Protein AF-A0A3E0N044-F1 (afdb_monomer_lite)

Radius of gyration: 28.03 Å; chains: 1; bounding box: 46×62×91 Å

Foldseek 3Di:
DDPPPPVVVVVVVVVVVVVVVVVVVVVVVVCCVVPPPPVPPPPAQPDWDDDDQKIKTKWAQDPPKIKIWMAGNVQQKIKIWIAQPVPRDTAEIEIDRCPVVVCVVPPPPPCDVWDKDKYKHFDPDDDDDPWDWGRIKIWMAGVVQQKIWIWTDTDDPVRSVVSHRDYDYIHTDDIDRPPDPDDDDD

Structure (mmCIF, N/CA/C/O backbone):
data_AF-A0A3E0N044-F1
#
_entry.id   AF-A0A3E0N044-F1
#
loop_
_atom_site.group_PDB
_atom_site.id
_atom_site.type_symbol
_atom_site.label_atom_id
_atom_site.label_alt_id
_atom_site.label_comp_id
_atom_site.label_asym_id
_atom_site.label_entity_id
_atom_site.label_seq_id
_atom_site.pdbx_PDB_ins_code
_atom_site.Cartn_x
_atom_site.Cartn_y
_atom_site.Cartn_z
_atom_site.occupancy
_atom_site.B_iso_or_equiv
_atom_site.auth_seq_id
_atom_site.auth_comp_id
_atom_site.auth_asym_id
_atom_site.auth_atom_id
_atom_site.pdbx_PDB_model_num
ATOM 1 N N . MET A 1 1 ? -24.275 -46.658 71.819 1.00 48.31 1 MET A N 1
ATOM 2 C CA . MET A 1 1 ? -23.898 -47.633 70.775 1.00 48.31 1 MET A CA 1
ATOM 3 C C . MET A 1 1 ? -23.177 -46.860 69.686 1.00 48.31 1 MET A C 1
ATOM 5 O O . MET A 1 1 ? -23.749 -45.939 69.119 1.00 48.31 1 MET A O 1
ATOM 9 N N . THR A 1 2 ? -21.874 -47.082 69.572 1.00 56.91 2 THR A N 1
ATOM 10 C CA . THR A 1 2 ? -20.918 -46.235 68.854 1.00 56.91 2 THR A CA 1
ATOM 11 C C . THR A 1 2 ? -21.022 -46.460 67.345 1.00 56.91 2 THR A C 1
ATOM 13 O O . THR A 1 2 ? -20.936 -47.588 66.870 1.00 56.91 2 THR A O 1
ATOM 16 N N . TRP A 1 3 ? -21.233 -45.381 66.586 1.00 55.78 3 TRP A N 1
ATOM 17 C CA . TRP A 1 3 ? -21.211 -45.390 65.123 1.00 55.78 3 TRP A CA 1
ATOM 18 C C . TRP A 1 3 ? -19.799 -45.747 64.635 1.00 55.78 3 TRP A C 1
ATOM 20 O O . TRP A 1 3 ? -18.909 -44.898 64.605 1.00 55.78 3 TRP A O 1
ATOM 30 N N . HIS A 1 4 ? -19.579 -47.010 64.270 1.00 60.72 4 HIS A N 1
ATOM 31 C CA . HIS A 1 4 ? -18.357 -47.462 63.609 1.00 60.72 4 HIS A CA 1
ATOM 32 C C . HIS A 1 4 ? -18.393 -46.972 62.154 1.00 60.72 4 HIS A C 1
ATOM 34 O O . HIS A 1 4 ? -18.930 -47.625 61.265 1.00 60.72 4 HIS A O 1
ATOM 40 N N . ARG A 1 5 ? -17.883 -45.760 61.907 1.00 63.91 5 ARG A N 1
ATOM 41 C CA . ARG A 1 5 ? -17.661 -45.257 60.547 1.00 63.91 5 ARG A CA 1
ATOM 42 C C . ARG A 1 5 ? -16.510 -46.062 59.950 1.00 63.91 5 ARG A C 1
ATOM 44 O O . ARG A 1 5 ? -15.372 -45.906 60.387 1.00 63.91 5 ARG A O 1
ATOM 51 N N . ASP A 1 6 ? -16.817 -46.937 58.996 1.00 66.38 6 ASP A N 1
ATOM 52 C CA . ASP A 1 6 ? -15.824 -47.760 58.305 1.00 66.38 6 ASP A CA 1
ATOM 53 C C . ASP A 1 6 ? -14.748 -46.868 57.677 1.00 66.38 6 ASP A C 1
ATOM 55 O O . ASP A 1 6 ? -14.954 -46.201 56.664 1.00 66.38 6 ASP A O 1
ATOM 59 N N . SER A 1 7 ? -13.562 -46.848 58.283 1.00 60.84 7 SER A N 1
ATOM 60 C CA . SER A 1 7 ? -12.413 -46.072 57.804 1.00 60.84 7 SER A CA 1
ATOM 61 C C . SER A 1 7 ? -12.004 -46.473 56.384 1.00 60.84 7 SER A C 1
ATOM 63 O O . SER A 1 7 ? -11.468 -45.662 55.633 1.00 60.84 7 SER A O 1
ATOM 65 N N . ARG A 1 8 ? -12.335 -47.705 55.980 1.00 60.56 8 ARG A N 1
ATOM 66 C CA . ARG A 1 8 ? -12.082 -48.265 54.648 1.00 60.56 8 ARG A CA 1
ATOM 67 C C . ARG A 1 8 ? -12.869 -47.565 53.537 1.00 60.56 8 ARG A C 1
ATOM 69 O O . ARG A 1 8 ? -12.303 -47.313 52.475 1.00 60.56 8 ARG A O 1
ATOM 76 N N . SER A 1 9 ? -14.128 -47.192 53.778 1.0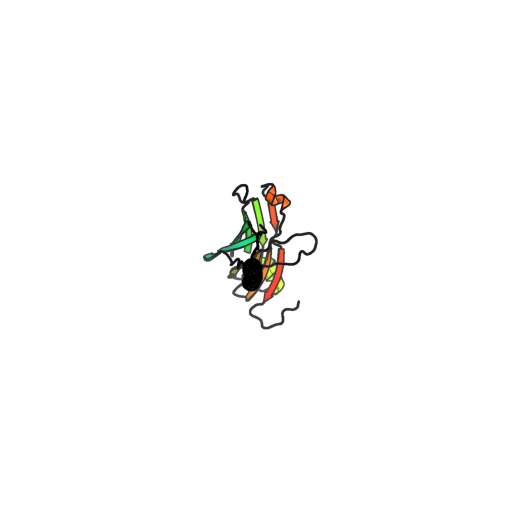0 60.50 9 SER A N 1
ATOM 77 C CA . SER A 1 9 ? -14.951 -46.498 52.776 1.00 60.50 9 SER A CA 1
ATOM 78 C C . SER A 1 9 ? -14.528 -45.034 52.622 1.00 60.50 9 SER A C 1
ATOM 80 O O . SER A 1 9 ? -14.415 -44.537 51.502 1.00 60.50 9 SER A O 1
ATOM 82 N N . VAL A 1 10 ? -14.156 -44.372 53.721 1.00 68.00 10 VAL A N 1
ATOM 83 C CA . VAL A 1 10 ? -13.626 -42.996 53.704 1.00 68.00 10 VAL A CA 1
ATOM 84 C C . VAL A 1 10 ? -12.297 -42.908 52.945 1.00 68.00 10 VAL A C 1
ATOM 86 O O . VAL A 1 10 ? -12.108 -41.989 52.151 1.00 68.00 10 VAL A O 1
ATOM 89 N N . VAL A 1 11 ? -11.404 -43.885 53.131 1.00 70.19 11 VAL A N 1
ATOM 90 C CA . VAL A 1 11 ? -10.119 -43.951 52.414 1.00 70.19 11 VAL A CA 1
ATOM 91 C C . VAL A 1 11 ? -10.331 -44.178 50.914 1.00 70.19 11 VAL A C 1
ATOM 93 O O . VAL A 1 11 ? -9.703 -43.501 50.106 1.00 70.19 11 VAL A O 1
ATOM 96 N N . SER A 1 12 ? -11.257 -45.059 50.521 1.00 70.00 12 SER A N 1
ATOM 97 C CA . SER A 1 12 ? -11.542 -45.311 49.100 1.00 70.00 12 SER A CA 1
ATOM 98 C C . SER A 1 12 ? -12.111 -44.088 48.366 1.00 70.00 12 SER A C 1
ATOM 100 O O . SER A 1 12 ? -11.704 -43.801 47.240 1.00 70.00 12 SER A O 1
ATOM 102 N N . ILE A 1 13 ? -12.978 -43.310 49.025 1.00 76.94 13 ILE A N 1
ATOM 103 C CA . ILE A 1 13 ? -13.529 -42.065 48.471 1.00 76.94 13 ILE A CA 1
ATOM 104 C C . ILE A 1 13 ? -12.433 -40.999 48.362 1.00 76.94 13 ILE A C 1
ATOM 106 O O . ILE A 1 13 ? -12.332 -40.328 47.337 1.00 76.94 13 ILE A O 1
ATOM 110 N N . ALA A 1 14 ? -11.574 -40.873 49.378 1.00 74.00 14 ALA A N 1
ATOM 111 C CA . ALA A 1 14 ? -10.468 -39.917 49.361 1.00 74.00 14 ALA A CA 1
ATOM 112 C C . ALA A 1 14 ? -9.467 -40.205 48.227 1.00 74.00 14 ALA A C 1
ATOM 114 O O . ALA A 1 14 ? -9.036 -39.280 47.539 1.00 74.00 14 ALA A O 1
ATOM 115 N N . ILE A 1 15 ? -9.152 -41.482 47.983 1.00 79.31 15 ILE A N 1
ATOM 116 C CA . ILE A 1 15 ? -8.295 -41.900 46.864 1.00 79.31 15 ILE A CA 1
ATOM 117 C C . ILE A 1 15 ? -8.970 -41.586 45.523 1.00 79.31 15 ILE A C 1
ATOM 119 O O . ILE A 1 15 ? -8.328 -41.026 44.636 1.00 79.31 15 ILE A O 1
ATOM 123 N N . GLY A 1 16 ? -10.267 -41.880 45.384 1.00 75.94 16 GLY A N 1
ATOM 124 C CA . GLY A 1 16 ? -11.020 -41.580 44.162 1.00 75.94 16 GLY A CA 1
ATOM 125 C C . GLY A 1 16 ? -11.031 -40.087 43.816 1.00 75.94 16 GLY A C 1
ATOM 126 O O . GLY A 1 16 ? -10.790 -39.715 42.668 1.00 75.94 16 GLY A O 1
ATOM 127 N N . VAL A 1 17 ? -11.234 -39.221 44.813 1.00 81.25 17 VAL A N 1
ATOM 128 C CA . VAL A 1 17 ? -11.209 -37.759 44.634 1.00 81.25 17 VAL A CA 1
ATOM 129 C C . VAL A 1 17 ? -9.807 -37.261 44.274 1.00 81.25 17 VAL A C 1
ATOM 131 O O . VAL A 1 17 ? -9.673 -36.407 43.398 1.00 81.25 17 VAL A O 1
ATOM 134 N N . ALA A 1 18 ? -8.760 -37.814 44.892 1.00 79.00 18 ALA A N 1
ATOM 135 C CA . ALA A 1 18 ? -7.380 -37.446 44.583 1.00 79.00 18 ALA A CA 1
ATOM 136 C C . ALA A 1 18 ? -7.000 -37.800 43.134 1.00 79.00 18 ALA A C 1
ATOM 138 O O . ALA A 1 18 ? -6.426 -36.973 42.428 1.00 79.00 18 ALA A O 1
ATOM 139 N N . VAL A 1 19 ? -7.376 -38.993 42.659 1.00 84.62 19 VAL A N 1
ATOM 140 C CA . VAL A 1 19 ? -7.115 -39.422 41.274 1.00 84.62 19 VAL A CA 1
ATOM 141 C C . VAL A 1 19 ? -7.883 -38.558 40.271 1.00 84.62 19 VAL A C 1
ATOM 143 O O . VAL A 1 19 ? -7.317 -38.154 39.256 1.00 84.62 19 VAL A O 1
ATOM 146 N N . LEU A 1 20 ? -9.139 -38.208 40.568 1.00 85.31 20 LEU A N 1
ATOM 147 C CA . LEU A 1 20 ? -9.934 -37.321 39.716 1.00 85.31 20 LEU A CA 1
ATOM 148 C C . LEU A 1 20 ? -9.314 -35.918 39.617 1.00 85.31 20 LEU A C 1
ATOM 150 O O . LEU A 1 20 ? -9.204 -35.372 38.521 1.00 85.31 20 LEU A O 1
ATOM 154 N N . ALA A 1 21 ? -8.873 -35.349 40.743 1.00 81.06 21 ALA A N 1
ATOM 155 C CA . ALA A 1 21 ? -8.243 -34.031 40.773 1.00 81.06 21 ALA A CA 1
ATOM 156 C C . ALA A 1 21 ? -6.943 -33.997 39.951 1.00 81.06 21 ALA A C 1
ATOM 158 O O . ALA A 1 21 ? -6.713 -33.052 39.195 1.00 81.06 21 ALA A O 1
ATOM 159 N N . ILE A 1 22 ? -6.133 -35.057 40.039 1.00 85.62 22 ILE A N 1
ATOM 160 C CA . ILE A 1 22 ? -4.910 -35.207 39.239 1.00 85.62 22 ILE A CA 1
ATOM 161 C C . ILE A 1 22 ? -5.251 -35.351 37.750 1.00 85.62 22 ILE A C 1
ATOM 163 O O . ILE A 1 22 ? -4.613 -34.707 36.919 1.00 85.62 22 ILE A O 1
ATOM 167 N N . GLY A 1 23 ? -6.276 -36.136 37.403 1.00 84.12 23 GLY A N 1
ATOM 168 C CA . GLY A 1 23 ? -6.721 -36.311 36.017 1.00 84.12 23 GLY A CA 1
ATOM 169 C C . GLY A 1 23 ? -7.195 -35.007 35.370 1.00 84.12 23 GLY A C 1
ATOM 170 O O . GLY A 1 23 ? -6.822 -34.713 34.235 1.00 84.12 23 GLY A O 1
ATOM 171 N N . ILE A 1 24 ? -7.952 -34.185 36.104 1.00 86.00 24 ILE A N 1
ATOM 172 C CA . ILE A 1 24 ? -8.401 -32.869 35.627 1.00 86.00 24 ILE A CA 1
ATOM 173 C C . ILE A 1 24 ? -7.209 -31.921 35.460 1.00 86.00 24 ILE A C 1
ATOM 175 O O . ILE A 1 24 ? -7.095 -31.275 34.421 1.00 86.00 24 ILE A O 1
ATOM 179 N N . ALA A 1 25 ? -6.299 -31.861 36.438 1.00 81.50 25 ALA A N 1
ATOM 180 C CA . ALA A 1 25 ? -5.121 -30.996 36.366 1.00 81.50 25 ALA A CA 1
ATOM 181 C C . ALA A 1 25 ? -4.177 -31.383 35.214 1.00 81.50 25 ALA A C 1
ATOM 183 O O . ALA A 1 25 ? -3.666 -30.517 34.507 1.00 81.50 25 ALA A O 1
ATOM 184 N N . ALA 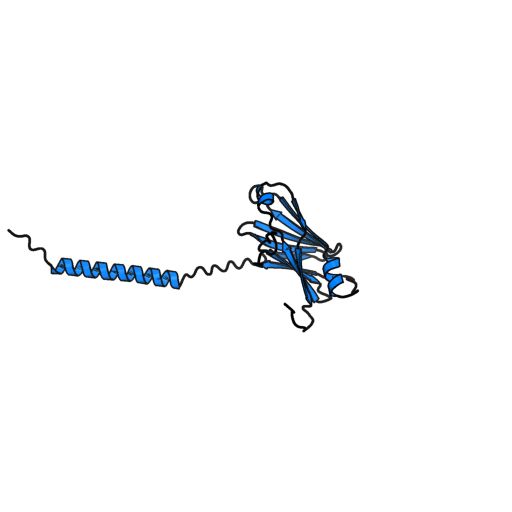A 1 26 ? -3.979 -32.683 34.981 1.00 83.62 26 ALA A N 1
ATOM 185 C CA . ALA A 1 26 ? -3.192 -33.173 33.855 1.00 83.62 26 ALA A CA 1
ATOM 186 C C . ALA A 1 26 ? -3.886 -32.883 32.514 1.00 83.62 26 ALA A C 1
ATOM 188 O O . ALA A 1 26 ? -3.243 -32.413 31.577 1.00 83.62 26 ALA A O 1
ATOM 189 N N . GLY A 1 27 ? -5.203 -33.098 32.426 1.00 80.00 27 GLY A N 1
ATOM 190 C CA . GLY A 1 27 ? -5.984 -32.833 31.218 1.00 80.00 27 GLY A CA 1
ATOM 191 C C . GLY A 1 27 ? -5.993 -31.356 30.814 1.00 80.00 27 GLY A C 1
ATOM 192 O O . GLY A 1 27 ? -5.837 -31.044 29.632 1.00 80.00 27 GLY A O 1
ATOM 193 N N . THR A 1 28 ? -6.110 -30.434 31.775 1.00 75.81 28 THR A N 1
ATOM 194 C CA . THR A 1 28 ? -6.061 -28.989 31.496 1.00 75.81 28 THR A CA 1
ATOM 195 C C . THR A 1 28 ? -4.666 -28.540 31.077 1.00 75.81 28 THR A C 1
ATOM 197 O O . THR A 1 28 ? -4.550 -27.792 30.110 1.00 75.81 28 THR A O 1
ATOM 200 N N . LEU A 1 29 ? -3.607 -29.042 31.721 1.00 75.44 29 LEU A N 1
ATOM 201 C CA . LEU A 1 29 ? -2.224 -28.731 31.344 1.00 75.44 29 LEU A CA 1
ATOM 202 C C . LEU A 1 29 ? -1.880 -29.230 29.936 1.00 75.44 29 LEU A C 1
ATOM 204 O O . LEU A 1 29 ? -1.293 -28.486 29.154 1.00 75.44 29 LEU A O 1
ATOM 208 N N . VAL A 1 30 ? -2.293 -30.452 29.587 1.00 77.44 30 VAL A N 1
ATOM 209 C CA . VAL A 1 30 ? -2.100 -31.008 28.239 1.00 77.44 30 VAL A CA 1
ATOM 210 C C . VAL A 1 30 ? -2.914 -30.231 27.208 1.00 77.44 30 VAL A C 1
ATOM 212 O O . VAL A 1 30 ? -2.396 -29.918 26.141 1.00 77.44 30 VAL A O 1
ATOM 215 N N . THR A 1 31 ? -4.153 -29.851 27.531 1.00 67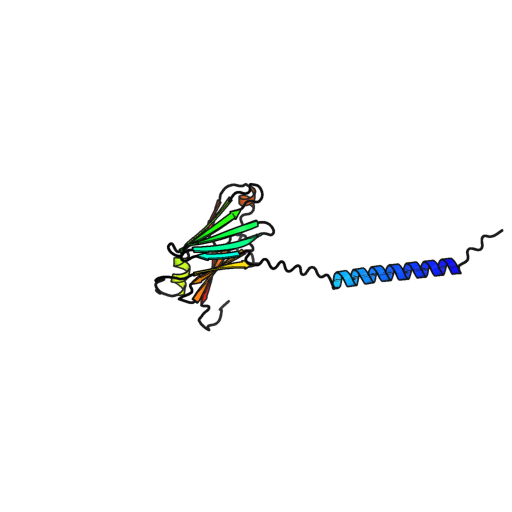.44 31 THR A N 1
ATOM 216 C CA . THR A 1 31 ? -4.976 -29.049 26.616 1.00 67.44 31 THR A CA 1
ATOM 217 C C . THR A 1 31 ? -4.347 -27.681 26.381 1.00 67.44 31 THR A C 1
ATOM 219 O O . THR A 1 31 ? -4.165 -27.321 25.232 1.00 67.44 31 THR A O 1
ATOM 222 N N . VAL A 1 32 ? -3.907 -26.956 27.415 1.00 67.31 32 VAL A N 1
ATOM 223 C CA . VAL A 1 32 ? -3.250 -25.642 27.251 1.00 67.31 32 VAL A CA 1
ATOM 224 C C . VAL A 1 32 ? -1.921 -25.752 26.492 1.00 67.31 32 VAL A C 1
ATOM 226 O O . VAL A 1 32 ? -1.598 -24.870 25.698 1.00 67.31 32 VAL A O 1
ATOM 229 N N . ALA A 1 33 ? -1.167 -26.836 26.689 1.00 64.31 33 ALA A N 1
ATOM 230 C CA . ALA A 1 33 ? 0.077 -27.075 25.959 1.00 64.31 33 ALA A CA 1
ATOM 231 C C . ALA A 1 33 ? -0.156 -27.408 24.473 1.00 64.31 33 ALA A C 1
ATOM 233 O O . ALA A 1 33 ? 0.632 -26.992 23.624 1.00 64.31 33 ALA A O 1
ATOM 234 N N . LEU A 1 34 ? -1.230 -28.138 24.147 1.00 62.53 34 LEU A N 1
ATOM 235 C CA . LEU A 1 34 ? -1.572 -28.526 22.772 1.00 62.53 34 LEU A CA 1
ATOM 236 C C . LEU A 1 34 ? -2.393 -27.458 22.037 1.00 62.53 34 LEU A C 1
ATOM 238 O O . LEU A 1 34 ? -2.250 -27.294 20.829 1.00 62.53 34 LEU A O 1
ATOM 242 N N . THR A 1 35 ? -3.217 -26.696 22.752 1.00 56.44 35 THR A N 1
ATOM 243 C CA . THR A 1 35 ? -3.945 -25.532 22.245 1.00 56.44 35 THR A CA 1
ATOM 244 C C . THR A 1 35 ? -3.161 -24.271 22.580 1.00 56.44 35 THR A C 1
ATOM 246 O O . THR A 1 35 ? -3.651 -23.376 23.269 1.00 56.44 35 THR A O 1
ATOM 249 N N . SER A 1 36 ? -1.923 -24.183 22.096 1.00 53.66 36 SER A N 1
ATOM 250 C CA . SER A 1 36 ? -1.301 -22.873 21.945 1.00 53.66 36 SER A CA 1
ATOM 251 C C . SER A 1 36 ? -2.206 -22.067 21.009 1.00 53.66 36 SER A C 1
ATOM 253 O O . SER A 1 36 ? -2.433 -22.515 19.879 1.00 53.66 36 SER A O 1
ATOM 255 N N . PRO A 1 37 ? -2.749 -20.905 21.413 1.00 52.00 37 PRO A N 1
ATOM 256 C CA . PRO A 1 37 ? -3.409 -20.010 20.485 1.00 52.00 37 PRO A CA 1
ATOM 257 C C . PRO A 1 37 ? -2.324 -19.307 19.667 1.00 52.00 37 PRO A C 1
ATOM 259 O O . PRO A 1 37 ? -2.200 -18.087 19.665 1.00 52.00 37 PRO A O 1
ATOM 262 N N . ASN A 1 38 ? -1.577 -20.086 18.888 1.00 52.75 38 ASN A N 1
ATOM 263 C CA . ASN A 1 38 ? -1.045 -19.628 17.623 1.00 52.75 38 ASN A CA 1
ATOM 264 C C . ASN A 1 38 ? -2.232 -19.547 16.662 1.00 52.75 38 ASN A C 1
ATOM 266 O O . ASN A 1 38 ? -2.297 -20.237 15.646 1.00 52.75 38 ASN A O 1
ATOM 270 N N . SER A 1 39 ? -3.192 -18.687 17.003 1.00 47.44 39 SER A N 1
ATOM 271 C CA . SER A 1 39 ? -4.104 -18.105 16.042 1.00 47.44 39 SER A CA 1
ATOM 272 C C . SER A 1 39 ? -3.229 -17.245 15.147 1.00 47.44 39 SER A C 1
ATOM 274 O O . SER A 1 39 ? -3.129 -16.030 15.304 1.00 47.44 39 SER A O 1
ATOM 276 N N . GLY A 1 40 ? -2.545 -17.902 14.214 1.00 48.97 40 GLY A N 1
ATOM 277 C CA . GLY A 1 40 ? -2.163 -17.282 12.974 1.00 48.97 40 GLY A CA 1
ATOM 278 C C . GLY A 1 40 ? -3.462 -16.854 12.319 1.00 48.97 40 GLY A C 1
ATOM 279 O O . GLY A 1 40 ? -4.012 -17.568 11.488 1.00 48.97 40 GLY A O 1
ATOM 280 N N . THR A 1 41 ? -3.972 -15.681 12.686 1.00 47.22 41 THR A N 1
ATOM 281 C CA . THR A 1 41 ? -4.700 -14.876 11.721 1.00 47.22 41 THR A CA 1
ATOM 282 C C . THR A 1 41 ? -3.689 -14.565 10.631 1.00 47.22 41 THR A C 1
ATOM 284 O O . THR A 1 41 ? -2.972 -13.568 10.675 1.00 47.22 41 THR A O 1
ATOM 287 N N . LEU A 1 42 ? -3.604 -15.486 9.672 1.00 43.78 42 LEU A N 1
ATOM 288 C CA . LEU A 1 42 ? -3.244 -15.183 8.306 1.00 43.78 42 LEU A CA 1
ATOM 289 C C . LEU A 1 42 ? -4.284 -14.171 7.845 1.00 43.78 42 LEU A C 1
ATOM 291 O O . LEU A 1 42 ? -5.317 -14.539 7.291 1.00 43.78 42 LEU A O 1
ATOM 295 N N . VAL A 1 43 ? -4.056 -12.889 8.119 1.00 36.81 43 VAL A N 1
ATOM 296 C CA . VAL A 1 43 ? -4.776 -11.864 7.378 1.00 36.81 43 VAL A CA 1
ATOM 297 C C . VAL A 1 43 ? -4.068 -11.786 6.045 1.00 36.81 43 VAL A C 1
ATOM 299 O O . VAL A 1 43 ? -3.056 -11.111 5.861 1.00 36.81 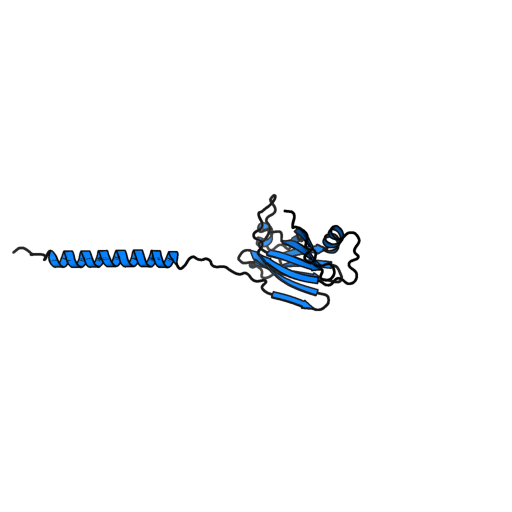43 VAL A O 1
ATOM 302 N N . GLN A 1 44 ? -4.567 -12.656 5.170 1.00 48.62 44 GLN A N 1
ATOM 303 C CA . GLN A 1 44 ? -4.329 -12.647 3.746 1.00 48.62 44 GLN A CA 1
ATOM 304 C C . GLN A 1 44 ? -4.606 -11.241 3.212 1.00 48.62 44 GLN A C 1
ATOM 306 O O . GLN A 1 44 ? -5.453 -10.525 3.749 1.00 48.62 44 GLN A O 1
ATOM 311 N N . ALA A 1 45 ? -3.940 -10.865 2.122 1.00 44.28 45 ALA A N 1
ATOM 312 C CA . ALA A 1 45 ? -4.497 -9.846 1.244 1.00 44.28 45 ALA A CA 1
ATOM 313 C C . ALA A 1 45 ? -5.940 -10.271 0.920 1.00 44.28 45 ALA A C 1
ATOM 315 O O . ALA A 1 45 ? -6.148 -11.310 0.294 1.00 44.28 45 ALA A O 1
ATOM 316 N N . THR A 1 46 ? -6.930 -9.543 1.431 1.00 56.00 46 THR A N 1
ATOM 317 C CA . THR A 1 46 ? -8.338 -9.979 1.427 1.00 56.00 46 THR A CA 1
ATOM 318 C C . THR A 1 46 ? -8.885 -10.051 0.002 1.00 56.00 46 THR A C 1
ATOM 320 O O . THR A 1 46 ? -9.713 -10.905 -0.296 1.00 56.00 46 THR A O 1
ATOM 323 N N . ALA A 1 47 ? -8.357 -9.220 -0.901 1.00 58.81 47 ALA A N 1
ATOM 324 C CA . ALA A 1 47 ? -8.392 -9.414 -2.343 1.00 58.81 47 ALA A CA 1
ATOM 325 C C . ALA A 1 47 ? -7.360 -8.500 -3.021 1.00 58.81 47 ALA A C 1
ATOM 327 O O . ALA A 1 47 ? -7.190 -7.348 -2.623 1.00 58.81 47 ALA A O 1
ATOM 328 N N . THR A 1 48 ? -6.735 -8.985 -4.093 1.00 68.75 48 THR A N 1
ATOM 329 C CA . THR A 1 48 ? -6.086 -8.141 -5.104 1.00 68.75 48 THR A CA 1
ATOM 330 C C . THR A 1 48 ? -6.800 -8.379 -6.424 1.00 68.75 48 THR A C 1
ATOM 332 O O . THR A 1 48 ? -6.978 -9.522 -6.842 1.00 68.75 48 THR A O 1
ATOM 335 N N . HIS A 1 49 ? -7.198 -7.304 -7.095 1.00 70.00 49 HIS A N 1
ATOM 336 C CA . HIS A 1 49 ? -7.772 -7.374 -8.433 1.00 70.00 49 HIS A CA 1
ATOM 337 C C . HIS A 1 49 ? -7.253 -6.208 -9.266 1.00 70.00 49 HIS A C 1
ATOM 339 O O . HIS A 1 49 ? -7.057 -5.111 -8.752 1.00 70.00 49 HIS A O 1
ATOM 345 N N . GLY A 1 50 ? -7.013 -6.427 -10.551 1.00 74.50 50 GLY A N 1
ATOM 346 C CA . GLY A 1 50 ? -6.553 -5.378 -11.449 1.00 74.50 50 GLY A CA 1
ATOM 347 C C . GLY A 1 50 ? -7.127 -5.568 -12.838 1.00 74.50 50 GLY A C 1
ATOM 348 O O . GLY A 1 50 ? -7.382 -6.694 -13.260 1.00 74.50 50 GLY A O 1
ATOM 349 N N . ILE A 1 51 ? -7.324 -4.452 -13.531 1.00 73.38 51 ILE A N 1
ATOM 350 C CA . ILE A 1 51 ? -7.773 -4.407 -14.919 1.00 73.38 51 ILE A CA 1
ATOM 351 C C . ILE A 1 51 ? -7.007 -3.302 -15.639 1.00 73.38 51 ILE A C 1
ATOM 353 O O . ILE A 1 51 ? -7.052 -2.154 -15.209 1.00 73.38 51 ILE A O 1
ATOM 357 N N . ASP A 1 52 ? -6.302 -3.665 -16.713 1.00 76.62 52 ASP A N 1
ATOM 358 C CA . ASP A 1 52 ? -5.510 -2.829 -17.630 1.00 76.62 52 ASP A CA 1
ATOM 359 C C . ASP A 1 52 ? -4.696 -1.677 -17.016 1.00 76.62 52 ASP A C 1
ATOM 361 O O . ASP A 1 52 ? -3.468 -1.726 -17.002 1.00 76.62 52 ASP A O 1
ATOM 365 N N . LYS A 1 53 ? -5.374 -0.618 -16.562 1.00 84.94 53 LYS A N 1
ATOM 366 C CA . LYS A 1 53 ? -4.809 0.650 -16.076 1.00 84.94 53 LYS A CA 1
ATOM 367 C C . LYS A 1 53 ? -4.946 0.854 -14.569 1.00 84.94 53 LYS A C 1
ATOM 369 O O . LYS A 1 53 ? -4.494 1.876 -14.060 1.00 84.94 53 LYS A O 1
ATOM 374 N N . PHE A 1 54 ? -5.581 -0.081 -13.870 1.00 88.81 54 PHE A N 1
ATOM 375 C CA . PHE A 1 54 ? -5.880 0.048 -12.454 1.00 88.81 54 PHE A CA 1
ATOM 376 C C . PHE A 1 54 ? -5.602 -1.246 -11.704 1.00 88.81 54 PHE A C 1
ATOM 378 O O . PHE A 1 54 ? -5.833 -2.345 -12.212 1.00 88.81 54 PHE A O 1
ATOM 385 N N . ALA A 1 55 ? -5.186 -1.106 -10.451 1.00 92.12 55 ALA A N 1
ATOM 386 C CA . ALA A 1 55 ? -5.178 -2.201 -9.495 1.00 92.12 55 ALA A CA 1
ATOM 387 C C . ALA A 1 55 ? -5.792 -1.766 -8.172 1.00 92.12 55 ALA A C 1
ATOM 389 O O . ALA A 1 55 ? -5.652 -0.616 -7.755 1.00 92.12 55 ALA A O 1
ATOM 390 N N . ILE A 1 56 ? -6.440 -2.712 -7.504 1.00 93.69 56 ILE A N 1
ATOM 391 C CA . ILE A 1 56 ? -6.945 -2.571 -6.149 1.00 93.69 56 ILE A CA 1
ATOM 392 C C . ILE A 1 56 ? -6.409 -3.679 -5.258 1.00 93.69 56 ILE A C 1
ATOM 394 O O . ILE A 1 56 ? -6.189 -4.810 -5.699 1.00 93.69 56 ILE A O 1
ATOM 398 N N . ALA A 1 57 ? -6.225 -3.342 -3.990 1.00 93.69 57 ALA A N 1
ATOM 399 C CA . ALA A 1 57 ? -5.914 -4.303 -2.949 1.00 93.69 57 ALA A CA 1
ATOM 400 C C . ALA A 1 57 ? -6.532 -3.848 -1.626 1.00 93.69 57 ALA A C 1
ATOM 402 O O . ALA A 1 57 ? -6.665 -2.649 -1.391 1.00 93.69 57 ALA A O 1
ATOM 403 N N . THR A 1 58 ? -6.898 -4.774 -0.751 1.00 92.94 58 THR A N 1
ATOM 404 C CA . THR A 1 58 ? -7.373 -4.450 0.603 1.00 92.94 58 THR A CA 1
ATOM 405 C C . THR A 1 58 ? -6.310 -4.780 1.636 1.00 92.94 58 THR A C 1
ATOM 407 O O . THR A 1 58 ? -5.604 -5.775 1.505 1.00 92.94 58 THR A O 1
ATOM 410 N N . GLY A 1 59 ? -6.152 -3.956 2.668 1.00 90.25 59 GLY A N 1
ATOM 411 C CA . GLY A 1 59 ? -5.176 -4.196 3.730 1.00 90.25 59 GLY A CA 1
ATOM 412 C C . GLY A 1 59 ? -5.719 -3.847 5.106 1.00 90.25 59 GLY A C 1
ATOM 413 O O . GLY A 1 59 ? -6.382 -2.827 5.301 1.00 90.25 59 GLY A O 1
ATOM 414 N N . GLN A 1 60 ? -5.407 -4.699 6.076 1.00 89.38 60 GLN A N 1
ATOM 415 C CA . GLN A 1 60 ? -5.852 -4.540 7.451 1.00 89.38 60 GLN A CA 1
ATOM 416 C C . GLN A 1 60 ? -5.036 -3.464 8.177 1.00 89.38 60 GLN A C 1
ATOM 418 O O . GLN A 1 60 ? -3.837 -3.616 8.398 1.00 89.38 60 GLN A O 1
ATOM 423 N N . LEU A 1 61 ? -5.691 -2.378 8.583 1.00 87.12 61 LEU A N 1
ATOM 424 C CA . LEU A 1 61 ? -5.030 -1.281 9.285 1.00 87.12 61 LEU A CA 1
ATOM 425 C C . LEU A 1 61 ? -4.849 -1.565 10.779 1.00 87.12 61 LEU A C 1
ATOM 427 O O . LEU A 1 61 ? -3.796 -1.270 11.341 1.00 87.12 61 LEU A O 1
ATOM 431 N N . ASP A 1 62 ? -5.873 -2.141 11.401 1.00 83.31 62 ASP A N 1
ATOM 432 C CA . ASP A 1 62 ? -5.905 -2.564 12.803 1.00 83.31 62 ASP A CA 1
ATOM 433 C C . ASP A 1 62 ? -6.736 -3.852 12.934 1.00 83.31 62 ASP A C 1
ATOM 435 O O . ASP A 1 62 ? -7.190 -4.399 11.935 1.00 83.31 62 ASP A O 1
ATOM 439 N N . GLU A 1 63 ? -6.955 -4.368 14.144 1.00 83.25 63 GLU A N 1
ATOM 440 C CA . GLU A 1 63 ? -7.702 -5.617 14.373 1.00 83.25 63 GLU A CA 1
ATOM 441 C C . GLU A 1 63 ? -9.115 -5.630 13.769 1.00 83.25 63 GLU A C 1
ATOM 443 O O . GLU A 1 63 ? -9.708 -6.694 13.609 1.00 83.25 63 GLU A O 1
ATOM 448 N N . SER A 1 64 ? -9.672 -4.465 13.454 1.00 81.38 64 SER A N 1
ATOM 449 C CA . SER A 1 64 ? -11.077 -4.313 13.100 1.00 81.38 64 SER A CA 1
ATOM 450 C C . SER A 1 64 ? -11.360 -3.412 11.901 1.00 81.38 64 SER A C 1
ATOM 452 O O . SER A 1 64 ? -12.505 -3.341 11.456 1.00 81.38 64 SER A O 1
ATOM 454 N N . THR A 1 65 ? -10.346 -2.721 11.388 1.00 83.31 65 THR A N 1
ATOM 455 C CA . THR A 1 65 ? -10.471 -1.753 10.302 1.00 83.31 65 THR A CA 1
ATOM 456 C C . THR A 1 65 ? -9.638 -2.190 9.111 1.00 83.31 65 THR A C 1
ATOM 458 O O . THR A 1 65 ? -8.444 -2.465 9.230 1.00 83.31 65 THR A O 1
ATOM 461 N N . GLU A 1 66 ? -10.260 -2.157 7.941 1.00 87.12 66 GLU A N 1
ATOM 462 C CA . GLU A 1 66 ? -9.628 -2.413 6.655 1.00 87.12 66 GLU A CA 1
ATOM 463 C C . GLU A 1 66 ? -9.584 -1.127 5.822 1.00 87.12 66 GLU A C 1
ATOM 465 O O . GLU A 1 66 ? -10.446 -0.247 5.938 1.00 87.12 66 GLU A O 1
ATOM 470 N N . ALA A 1 67 ? -8.556 -1.014 4.990 1.00 90.94 67 ALA A N 1
ATOM 471 C CA . ALA A 1 67 ? -8.482 -0.025 3.934 1.00 90.94 67 ALA A CA 1
ATOM 472 C C . ALA A 1 67 ? -8.513 -0.693 2.565 1.00 90.94 67 ALA A C 1
ATOM 474 O O . ALA A 1 67 ? -7.948 -1.768 2.371 1.00 90.94 67 ALA A O 1
ATOM 475 N N . ILE A 1 68 ? -9.120 -0.001 1.607 1.00 93.81 68 ILE A N 1
ATOM 476 C CA . ILE A 1 68 ? -8.949 -0.282 0.187 1.00 93.81 68 ILE A CA 1
ATOM 477 C C . ILE A 1 68 ? -7.848 0.618 -0.359 1.00 93.81 68 ILE A C 1
ATOM 479 O O . ILE A 1 68 ? -7.797 1.808 -0.048 1.00 93.81 68 ILE A O 1
ATOM 483 N N . TYR A 1 69 ? -6.987 0.052 -1.187 1.00 95.38 69 TYR A N 1
ATOM 484 C CA . TYR A 1 69 ? -5.962 0.745 -1.943 1.00 95.38 69 TYR A CA 1
ATOM 485 C C . TYR A 1 69 ? -6.288 0.651 -3.420 1.00 95.38 69 TYR A C 1
ATOM 487 O O . TYR A 1 69 ? -6.785 -0.368 -3.891 1.00 95.38 69 TYR A O 1
ATOM 495 N N . PHE A 1 70 ? -5.997 1.724 -4.135 1.00 95.06 70 PHE A N 1
ATOM 496 C CA . PHE A 1 70 ? -6.237 1.864 -5.556 1.00 95.06 70 PHE A CA 1
ATOM 497 C C . PHE A 1 70 ? -5.015 2.512 -6.189 1.00 95.06 70 PHE A C 1
ATOM 499 O O . PHE A 1 70 ? -4.576 3.571 -5.744 1.00 95.06 70 PHE A O 1
ATOM 506 N N . LEU A 1 71 ? -4.481 1.884 -7.225 1.00 95.44 71 LEU A N 1
ATOM 507 C CA . LEU A 1 71 ? -3.367 2.396 -8.000 1.00 95.44 71 LEU A CA 1
ATOM 508 C C . LEU A 1 71 ? -3.833 2.688 -9.424 1.00 95.44 71 LEU A C 1
ATOM 510 O O . LEU A 1 71 ? -4.338 1.795 -10.102 1.00 95.44 71 LEU A O 1
ATOM 514 N N . ASP A 1 72 ? -3.615 3.923 -9.868 1.00 92.94 72 ASP A N 1
ATOM 515 C CA . ASP A 1 72 ? -3.796 4.347 -11.257 1.00 92.94 72 ASP A CA 1
ATOM 516 C C . ASP A 1 72 ? -2.453 4.322 -11.995 1.00 92.94 72 ASP A C 1
ATOM 518 O O . ASP A 1 72 ? -1.510 5.026 -11.630 1.00 92.94 72 ASP A O 1
ATOM 522 N N . PHE A 1 73 ? -2.360 3.501 -13.041 1.00 89.38 73 PHE A N 1
ATOM 523 C CA . PHE A 1 73 ? -1.125 3.294 -13.798 1.00 89.38 73 PHE A CA 1
ATOM 524 C C . PHE A 1 73 ? -0.814 4.456 -14.747 1.00 89.38 73 PHE A C 1
ATOM 526 O O . PHE A 1 73 ? 0.329 4.594 -15.177 1.00 89.38 73 PHE A O 1
ATOM 533 N N . LEU A 1 74 ? -1.807 5.288 -15.082 1.00 87.94 74 LEU A N 1
ATOM 534 C CA . LEU A 1 74 ? -1.628 6.447 -15.955 1.00 87.94 74 LEU A CA 1
ATOM 535 C C . LEU A 1 74 ? -1.088 7.646 -15.174 1.00 87.94 74 LEU A C 1
ATOM 537 O O . LEU A 1 74 ? -0.136 8.289 -15.609 1.00 87.94 74 LEU A O 1
ATOM 541 N N . THR A 1 75 ? -1.702 7.952 -14.030 1.00 90.38 75 THR A N 1
ATOM 542 C CA . THR A 1 75 ? -1.311 9.101 -13.194 1.00 90.38 75 THR A CA 1
ATOM 543 C C . THR A 1 75 ? -0.226 8.764 -12.175 1.00 90.38 75 THR A C 1
ATOM 545 O O . THR A 1 75 ? 0.374 9.673 -11.596 1.00 90.38 75 THR A O 1
ATOM 548 N N . LEU A 1 76 ? 0.048 7.468 -11.975 1.00 91.56 76 LEU A N 1
ATOM 549 C CA . LEU A 1 76 ? 0.962 6.948 -10.956 1.00 91.56 76 LEU A CA 1
ATOM 550 C C . LEU A 1 76 ? 0.568 7.402 -9.547 1.00 91.56 76 LEU A C 1
ATOM 552 O O . LEU A 1 76 ? 1.415 7.638 -8.684 1.00 91.56 76 LEU A O 1
ATOM 556 N N . GLU A 1 77 ? -0.736 7.543 -9.317 1.00 93.88 77 GLU A N 1
ATOM 557 C CA . GLU A 1 77 ? -1.291 7.933 -8.031 1.00 93.88 77 GLU A CA 1
ATOM 558 C C . GLU A 1 77 ? -1.774 6.688 -7.279 1.00 93.88 77 GLU A C 1
ATOM 560 O O . GLU A 1 77 ? -2.708 5.999 -7.699 1.00 93.88 77 GLU A O 1
ATOM 565 N N . LEU A 1 78 ? -1.136 6.411 -6.143 1.00 96.25 78 LEU A N 1
ATOM 566 C CA . LEU A 1 78 ? -1.580 5.423 -5.172 1.00 96.25 78 LEU A CA 1
ATOM 567 C C . LEU A 1 78 ? -2.498 6.110 -4.162 1.00 96.25 78 LEU A C 1
ATOM 569 O O . LEU A 1 78 ? -2.099 7.040 -3.457 1.00 96.25 78 LEU A O 1
ATOM 573 N N . LYS A 1 79 ? -3.735 5.633 -4.083 1.00 95.81 79 LYS A N 1
ATOM 574 C CA . LYS A 1 79 ? -4.750 6.088 -3.137 1.00 95.81 79 LYS A CA 1
ATOM 575 C C . LYS A 1 79 ? -5.080 4.984 -2.153 1.00 95.81 79 LYS A C 1
ATOM 577 O O . LYS A 1 79 ? -5.036 3.807 -2.491 1.00 95.81 79 LYS A O 1
ATOM 582 N N . GLY A 1 80 ? -5.464 5.375 -0.950 1.00 94.25 80 GLY A N 1
ATOM 583 C CA . GLY A 1 80 ? -6.067 4.491 0.033 1.00 94.25 80 GLY A CA 1
ATOM 584 C C . GLY A 1 80 ? -7.293 5.140 0.654 1.00 94.25 80 GLY A C 1
ATOM 585 O O . GLY A 1 80 ? -7.377 6.364 0.735 1.00 94.25 80 GLY A O 1
ATOM 586 N N . ALA A 1 81 ? -8.240 4.338 1.113 1.00 92.81 81 ALA A N 1
ATOM 587 C CA . ALA A 1 81 ? -9.376 4.817 1.881 1.00 92.81 81 ALA A CA 1
ATOM 588 C C . ALA A 1 81 ? -9.715 3.823 2.990 1.00 92.81 81 ALA A C 1
ATOM 590 O O . ALA A 1 81 ? -9.826 2.626 2.738 1.00 92.81 81 ALA A O 1
ATOM 591 N N . ALA A 1 82 ? -9.890 4.321 4.213 1.00 90.31 82 ALA A N 1
ATOM 592 C CA . ALA A 1 82 ? -10.313 3.517 5.354 1.00 90.31 82 ALA A CA 1
ATOM 593 C C . ALA A 1 82 ? -11.765 3.816 5.720 1.00 90.31 82 ALA A C 1
ATOM 595 O O . ALA A 1 82 ? -12.174 4.983 5.804 1.00 90.31 82 ALA A O 1
ATOM 596 N N . LEU A 1 83 ? -12.526 2.752 5.966 1.00 85.44 83 LEU A N 1
ATOM 597 C CA . LEU A 1 83 ? -13.909 2.846 6.412 1.00 85.44 83 LEU A CA 1
ATOM 598 C C . LEU A 1 83 ? -13.957 3.034 7.932 1.00 85.44 83 LEU A C 1
ATOM 600 O O . LEU A 1 83 ? -13.319 2.293 8.679 1.00 85.44 83 LEU A O 1
ATOM 604 N N . SER A 1 84 ? -14.740 3.998 8.410 1.00 81.88 84 SER A N 1
ATOM 605 C CA . SER A 1 84 ? -15.062 4.077 9.831 1.00 81.88 84 SER A CA 1
ATOM 606 C C . SER A 1 84 ? -16.107 3.031 10.186 1.00 81.88 84 SER A C 1
ATOM 608 O O . SER A 1 84 ? -17.184 2.976 9.591 1.00 81.88 84 SER A O 1
ATOM 610 N N . ARG A 1 85 ? -15.821 2.242 11.221 1.00 80.56 85 ARG A N 1
ATOM 611 C CA . ARG A 1 85 ? -16.752 1.242 11.761 1.00 80.56 85 ARG A CA 1
ATOM 612 C C . ARG A 1 85 ? -17.993 1.864 12.401 1.00 80.56 85 ARG A C 1
ATOM 614 O O . ARG A 1 85 ? -19.026 1.213 12.467 1.00 80.56 85 ARG A O 1
ATOM 621 N N . GLN A 1 86 ? -17.885 3.098 12.894 1.00 80.75 86 GLN A N 1
ATOM 622 C CA . GLN A 1 86 ? -18.984 3.774 13.585 1.00 80.75 86 GLN A CA 1
ATOM 623 C C . GLN A 1 86 ? -20.000 4.355 12.604 1.00 80.75 86 GLN A C 1
ATOM 625 O O . GLN A 1 86 ? -21.197 4.304 12.855 1.00 80.75 86 GLN A O 1
ATOM 630 N N . THR A 1 87 ? -19.524 4.925 11.494 1.00 83.06 87 THR A N 1
ATOM 631 C CA . THR A 1 87 ? -20.379 5.659 10.550 1.00 83.06 87 THR A CA 1
ATOM 632 C C . THR A 1 87 ? -20.614 4.920 9.239 1.00 83.06 87 THR A C 1
ATOM 634 O O . THR A 1 87 ? -21.414 5.392 8.436 1.00 83.06 87 THR A O 1
ATOM 637 N N . ALA A 1 88 ? -19.916 3.802 8.998 1.00 83.69 88 ALA A N 1
ATOM 638 C CA . ALA A 1 88 ? -19.908 3.073 7.726 1.00 83.69 88 ALA A CA 1
ATOM 639 C C . ALA A 1 88 ? -19.583 3.970 6.511 1.00 83.69 88 ALA A C 1
ATOM 641 O O . ALA A 1 88 ? -20.033 3.723 5.394 1.00 83.69 88 ALA A O 1
ATOM 642 N N . LYS A 1 89 ? -18.798 5.032 6.730 1.00 86.00 89 LYS A N 1
ATOM 643 C CA . LYS A 1 89 ? -18.345 5.981 5.703 1.00 86.00 89 LYS A CA 1
ATOM 644 C C . LYS A 1 89 ? -16.826 5.990 5.619 1.00 86.00 89 LYS A C 1
ATOM 646 O O . LYS A 1 89 ? -16.145 5.696 6.601 1.00 86.00 89 LYS A O 1
ATOM 651 N N . PHE A 1 90 ? -16.286 6.362 4.460 1.00 87.31 90 PHE A N 1
ATOM 652 C CA . PHE A 1 90 ? -14.854 6.621 4.322 1.00 87.31 90 PHE A CA 1
ATOM 653 C C . PHE A 1 90 ? -14.489 7.901 5.071 1.00 87.31 90 PHE A C 1
ATOM 655 O O . PHE A 1 90 ? -14.993 8.976 4.754 1.00 87.31 90 PHE A O 1
ATOM 662 N N . THR A 1 91 ? -13.620 7.780 6.071 1.00 84.31 91 THR A N 1
ATOM 663 C CA . THR A 1 91 ? -13.218 8.903 6.939 1.00 84.31 91 THR A CA 1
ATOM 664 C C . THR A 1 91 ? -11.738 9.226 6.833 1.00 84.31 91 THR A C 1
ATOM 666 O O . THR A 1 91 ? -11.290 10.257 7.319 1.00 84.31 91 THR A O 1
ATOM 669 N N . THR A 1 92 ? -10.942 8.357 6.222 1.00 86.94 92 THR A N 1
ATOM 670 C CA . THR A 1 92 ? -9.515 8.616 6.034 1.00 86.94 92 THR A CA 1
ATOM 671 C C . THR A 1 92 ? -9.148 8.296 4.605 1.00 86.94 92 THR A C 1
ATOM 673 O O . THR A 1 92 ? -9.416 7.190 4.141 1.00 86.94 92 THR A O 1
ATOM 676 N N . LEU A 1 93 ? -8.545 9.267 3.929 1.00 92.06 93 LEU A N 1
ATOM 677 C CA . LEU A 1 93 ? -7.989 9.130 2.596 1.00 92.06 93 LEU A CA 1
ATOM 678 C C . LEU A 1 93 ? -6.470 9.177 2.683 1.00 92.06 93 LEU A C 1
ATOM 680 O O . LEU A 1 93 ? -5.898 9.974 3.422 1.00 92.06 93 LEU A O 1
ATOM 684 N N . TYR A 1 94 ? -5.832 8.341 1.886 1.00 93.44 94 TYR A N 1
ATOM 685 C CA . TYR A 1 94 ? -4.393 8.280 1.733 1.00 93.44 94 TYR A CA 1
ATOM 686 C C . TYR A 1 94 ? -4.041 8.563 0.287 1.00 93.44 94 TYR A C 1
ATOM 688 O O . TYR A 1 94 ? -4.743 8.095 -0.612 1.00 93.44 94 TYR A O 1
ATOM 696 N N . LYS A 1 95 ? -2.978 9.324 0.050 1.00 95.12 95 LYS A N 1
ATOM 697 C CA . LYS A 1 95 ? -2.490 9.599 -1.305 1.00 95.12 95 LYS A CA 1
ATOM 698 C C . LYS A 1 95 ? -0.976 9.552 -1.347 1.00 95.12 95 LYS A C 1
ATOM 700 O O . LYS A 1 95 ? -0.325 9.931 -0.379 1.00 95.12 95 LYS A O 1
ATOM 705 N N . ARG A 1 96 ? -0.426 9.109 -2.472 1.00 95.12 96 ARG A N 1
ATOM 706 C CA . ARG A 1 96 ? 0.990 9.240 -2.806 1.00 95.12 96 ARG A CA 1
ATOM 707 C C . ARG A 1 96 ? 1.184 9.115 -4.309 1.00 95.12 96 ARG A C 1
ATOM 709 O O . ARG A 1 96 ? 0.649 8.197 -4.923 1.00 95.12 96 ARG A O 1
ATOM 716 N N . ASN A 1 97 ? 1.975 10.006 -4.896 1.00 93.88 97 ASN A N 1
ATOM 717 C CA . ASN A 1 97 ? 2.455 9.805 -6.258 1.00 93.88 97 ASN A CA 1
ATOM 718 C C . ASN A 1 97 ? 3.708 8.922 -6.217 1.00 93.88 97 ASN A C 1
ATOM 720 O O . ASN A 1 97 ? 4.701 9.299 -5.596 1.00 93.88 97 ASN A O 1
ATOM 724 N N . ILE A 1 98 ? 3.663 7.763 -6.869 1.00 92.44 98 ILE A N 1
ATOM 725 C CA . ILE A 1 98 ? 4.755 6.784 -6.815 1.00 92.44 98 ILE A CA 1
ATOM 726 C C . ILE A 1 98 ? 5.843 7.049 -7.863 1.00 92.44 98 ILE A C 1
ATOM 728 O O . ILE A 1 98 ? 6.925 6.476 -7.777 1.00 92.44 98 ILE A O 1
ATOM 732 N N . ALA A 1 99 ? 5.609 7.929 -8.843 1.00 88.44 99 ALA A N 1
ATOM 733 C CA . ALA A 1 99 ? 6.533 8.151 -9.958 1.00 88.44 99 ALA A CA 1
ATOM 734 C C . ALA A 1 99 ? 7.948 8.516 -9.485 1.00 88.44 99 ALA A C 1
ATOM 736 O O . ALA A 1 99 ? 8.936 7.987 -9.996 1.00 88.44 99 ALA A O 1
ATOM 737 N N . ASN A 1 100 ? 8.043 9.393 -8.484 1.00 83.62 100 ASN A N 1
ATOM 738 C CA . ASN A 1 100 ? 9.323 9.863 -7.955 1.00 83.62 100 ASN A CA 1
ATOM 739 C C . ASN A 1 100 ? 10.064 8.775 -7.168 1.00 83.62 100 ASN A C 1
ATOM 741 O O . ASN A 1 100 ? 11.291 8.706 -7.239 1.00 83.62 100 ASN A O 1
ATOM 745 N N . ASP A 1 101 ? 9.332 7.889 -6.490 1.00 88.44 101 ASP A N 1
ATOM 746 C CA . ASP A 1 101 ? 9.915 6.806 -5.693 1.00 88.44 101 ASP A CA 1
ATOM 747 C C . ASP A 1 101 ? 10.635 5.787 -6.587 1.00 88.44 101 ASP A C 1
ATOM 749 O O . ASP A 1 101 ? 11.722 5.307 -6.261 1.00 88.44 101 ASP A O 1
ATOM 753 N N . PHE A 1 102 ? 10.062 5.499 -7.759 1.00 83.75 102 PHE A N 1
ATOM 754 C CA . PHE A 1 102 ? 10.663 4.586 -8.732 1.00 83.75 102 PHE A CA 1
ATOM 755 C C . PHE A 1 102 ? 11.794 5.241 -9.537 1.00 83.75 102 PHE A C 1
ATOM 757 O O . PHE A 1 102 ? 12.825 4.602 -9.773 1.00 83.75 102 PHE A O 1
ATOM 764 N N . ARG A 1 103 ? 11.651 6.521 -9.916 1.00 75.75 103 ARG A N 1
ATOM 765 C CA . ARG A 1 103 ? 12.672 7.272 -10.675 1.00 75.75 103 ARG A CA 1
ATOM 766 C C . ARG A 1 103 ? 13.965 7.475 -9.883 1.00 75.75 103 ARG A C 1
ATOM 768 O O . ARG A 1 103 ? 15.049 7.287 -10.433 1.00 75.75 103 ARG A O 1
ATOM 775 N N . GLY A 1 104 ? 13.859 7.783 -8.588 1.00 65.00 104 GLY A N 1
ATOM 776 C CA . GLY A 1 104 ? 15.021 7.977 -7.714 1.00 65.00 104 GLY A CA 1
ATOM 777 C C . GLY A 1 104 ? 15.883 6.721 -7.535 1.00 65.00 104 GLY A C 1
ATOM 778 O O . GLY A 1 104 ? 17.083 6.830 -7.307 1.00 65.00 104 GLY A O 1
ATOM 779 N N . SER A 1 105 ? 15.298 5.527 -7.689 1.00 61.06 105 SER A N 1
ATOM 780 C CA . SER A 1 105 ? 15.994 4.244 -7.502 1.00 61.06 105 SER A CA 1
ATOM 781 C C . SER A 1 105 ? 16.636 3.696 -8.787 1.00 61.06 105 SER A C 1
ATOM 783 O O . SER A 1 105 ? 17.572 2.898 -8.734 1.00 61.06 105 SER A O 1
ATOM 785 N N . THR A 1 106 ? 16.163 4.113 -9.966 1.00 54.34 106 THR A N 1
ATOM 786 C CA . THR A 1 106 ? 16.616 3.545 -11.248 1.00 54.34 106 THR A CA 1
ATOM 787 C C . THR A 1 106 ? 17.622 4.394 -12.015 1.00 54.34 106 THR A C 1
ATOM 789 O O . THR A 1 106 ? 18.324 3.805 -12.841 1.00 54.34 106 THR A O 1
ATOM 792 N N . GLY A 1 107 ? 17.719 5.700 -11.734 1.00 55.97 107 GLY A N 1
ATOM 793 C CA . GLY A 1 107 ? 18.529 6.649 -12.503 1.00 55.97 107 GLY A CA 1
ATOM 794 C C . GLY A 1 107 ? 18.013 6.772 -13.938 1.00 55.97 107 GLY A C 1
ATOM 795 O O . GLY A 1 107 ? 18.226 5.868 -14.736 1.00 55.97 107 GLY A O 1
ATOM 796 N N . ASP A 1 108 ? 17.288 7.851 -14.242 1.00 52.97 108 ASP A N 1
ATOM 797 C CA . ASP A 1 108 ? 16.801 8.260 -15.578 1.00 52.97 108 ASP A CA 1
ATOM 798 C C . ASP A 1 108 ? 16.127 7.188 -16.464 1.00 52.97 108 ASP A C 1
ATOM 800 O O . ASP A 1 108 ? 15.886 7.396 -17.655 1.00 52.97 108 ASP A O 1
ATOM 804 N N . ARG A 1 109 ? 15.765 6.025 -15.904 1.00 57.06 109 ARG A N 1
ATOM 805 C CA . ARG A 1 109 ? 14.953 5.037 -16.612 1.00 57.06 109 ARG A CA 1
ATOM 806 C C . ARG A 1 109 ? 13.538 5.565 -16.658 1.00 57.06 109 ARG A C 1
ATOM 808 O O . ARG A 1 109 ? 12.798 5.532 -15.677 1.00 57.06 109 ARG A O 1
ATOM 815 N N . ASP A 1 110 ? 13.197 6.072 -17.826 1.00 58.38 110 ASP A N 1
ATOM 816 C CA . ASP A 1 110 ? 11.866 6.534 -18.141 1.00 58.38 110 ASP A CA 1
ATOM 817 C C . ASP A 1 110 ? 10.865 5.400 -17.876 1.00 58.38 110 ASP A C 1
ATOM 819 O O . ASP A 1 110 ? 10.997 4.296 -18.415 1.00 58.38 110 ASP A O 1
ATOM 823 N N . LEU A 1 111 ? 9.855 5.670 -17.043 1.00 66.12 111 LEU A N 1
ATOM 824 C CA . LEU A 1 111 ? 8.678 4.818 -16.842 1.00 66.12 111 LEU A CA 1
ATOM 825 C C . LEU A 1 111 ? 7.828 4.845 -18.126 1.00 66.12 111 LEU A C 1
ATOM 827 O O . LEU A 1 111 ? 6.697 5.324 -18.131 1.00 66.12 111 LEU A O 1
ATOM 831 N N . LYS A 1 112 ? 8.396 4.411 -19.255 1.00 65.06 112 LYS A N 1
ATOM 832 C CA . LYS A 1 112 ? 7.711 4.324 -20.543 1.00 65.06 112 LYS A CA 1
ATOM 833 C C . LYS A 1 112 ? 6.829 3.083 -20.531 1.00 65.06 112 LYS A C 1
ATOM 835 O O . LYS A 1 112 ? 7.328 1.964 -20.543 1.00 65.06 112 LYS A O 1
ATOM 840 N N . ASN A 1 113 ? 5.517 3.310 -20.520 1.00 74.31 113 ASN A N 1
ATOM 841 C CA . ASN A 1 113 ? 4.483 2.275 -20.455 1.00 74.31 113 ASN A CA 1
ATOM 842 C C . ASN A 1 113 ? 4.657 1.309 -19.258 1.00 74.31 113 ASN A C 1
ATOM 844 O O . ASN A 1 113 ? 4.875 0.106 -19.445 1.00 74.31 113 ASN A O 1
ATOM 848 N N . PRO A 1 114 ? 4.625 1.836 -18.023 1.00 76.00 114 PRO A N 1
ATOM 849 C CA . PRO A 1 114 ? 4.903 1.048 -16.838 1.00 76.00 114 PRO A CA 1
ATOM 850 C C . PRO A 1 114 ? 3.735 0.100 -16.554 1.00 76.00 114 PRO A C 1
ATOM 852 O O . PRO A 1 114 ? 2.563 0.465 -16.658 1.00 76.00 114 PRO A O 1
ATOM 855 N N . ARG A 1 115 ? 4.062 -1.139 -16.194 1.00 86.00 115 ARG A N 1
ATOM 856 C CA . ARG A 1 115 ? 3.080 -2.139 -15.766 1.00 86.00 115 ARG A CA 1
ATOM 857 C C . ARG A 1 115 ? 3.266 -2.357 -14.280 1.00 86.00 115 ARG A C 1
ATOM 859 O O . ARG A 1 115 ? 4.397 -2.565 -13.851 1.00 86.00 115 ARG A O 1
ATOM 866 N N . PHE A 1 116 ? 2.184 -2.347 -13.512 1.00 90.19 116 PHE A N 1
ATOM 867 C CA . PHE A 1 116 ? 2.280 -2.480 -12.063 1.00 90.19 116 PHE A CA 1
ATOM 868 C C . PHE A 1 116 ? 1.547 -3.700 -11.530 1.00 90.19 116 PHE A C 1
ATOM 870 O O . PHE A 1 116 ? 0.527 -4.129 -12.067 1.00 90.19 116 PHE A O 1
ATOM 877 N N . LEU A 1 117 ? 2.069 -4.220 -10.425 1.00 91.19 117 LEU A N 1
ATOM 878 C CA . LEU A 1 117 ? 1.358 -5.094 -9.504 1.00 91.19 117 LEU A CA 1
ATOM 879 C C . LEU A 1 117 ? 1.166 -4.343 -8.190 1.00 91.19 117 LEU A C 1
ATOM 881 O O . LEU A 1 117 ? 2.058 -3.613 -7.756 1.00 91.19 117 LEU A O 1
ATOM 885 N N . LEU A 1 118 ? 0.016 -4.548 -7.558 1.00 93.81 118 LEU A N 1
ATOM 886 C CA . LEU A 1 118 ? -0.326 -3.983 -6.259 1.00 93.81 118 LEU A CA 1
ATOM 887 C C . LEU A 1 118 ? -0.783 -5.119 -5.355 1.00 93.81 118 LEU A C 1
ATOM 889 O O . LEU A 1 118 ? -1.752 -5.801 -5.673 1.00 93.81 118 LEU A O 1
ATOM 893 N N . VAL A 1 119 ? -0.119 -5.300 -4.223 1.00 93.62 119 VAL A N 1
ATOM 894 C CA . VAL A 1 119 ? -0.540 -6.253 -3.193 1.00 93.62 119 VAL A CA 1
ATOM 895 C C . VAL A 1 119 ? -0.370 -5.631 -1.818 1.00 93.62 119 VAL A C 1
ATOM 897 O O . VAL A 1 119 ? 0.379 -4.673 -1.635 1.00 93.62 119 VAL A O 1
ATOM 900 N N . THR A 1 120 ? -1.061 -6.179 -0.835 1.00 93.12 120 THR A N 1
ATOM 901 C CA . THR A 1 120 ? -0.926 -5.795 0.569 1.00 93.12 120 THR A CA 1
ATOM 902 C C . THR A 1 120 ? -0.432 -6.975 1.392 1.00 93.12 120 THR A C 1
ATOM 904 O O . THR A 1 120 ? -0.613 -8.136 1.029 1.00 93.12 120 THR A O 1
ATOM 907 N N . GLY A 1 121 ? 0.205 -6.677 2.517 1.00 88.81 121 GLY A N 1
ATOM 908 C CA . GLY A 1 121 ? 0.593 -7.670 3.509 1.00 88.81 121 GLY A CA 1
ATOM 909 C C . GLY A 1 121 ? 0.600 -7.076 4.910 1.00 88.81 121 GLY A C 1
ATOM 910 O O . GLY A 1 121 ? 0.471 -5.863 5.090 1.00 88.81 121 GLY A O 1
ATOM 911 N N . LEU A 1 122 ? 0.753 -7.937 5.910 1.00 86.56 122 LEU A N 1
ATOM 912 C CA . LEU A 1 122 ? 0.943 -7.509 7.290 1.00 86.56 122 LEU A CA 1
ATOM 913 C C . LEU A 1 122 ? 2.416 -7.164 7.530 1.00 86.56 122 LEU A C 1
ATOM 915 O O . LEU A 1 122 ? 3.288 -8.021 7.409 1.00 86.56 122 LEU A O 1
ATOM 919 N N . GLY A 1 123 ? 2.686 -5.925 7.926 1.00 78.31 123 GLY A N 1
ATOM 920 C CA . GLY A 1 123 ? 3.971 -5.493 8.457 1.00 78.31 123 GLY A CA 1
ATOM 921 C C . GLY A 1 123 ? 3.789 -4.972 9.872 1.00 78.31 123 GLY A C 1
ATOM 922 O O . GLY A 1 123 ? 3.288 -3.870 10.079 1.00 78.31 123 GLY A O 1
ATOM 923 N N . ASN A 1 124 ? 4.224 -5.750 10.864 1.00 73.81 124 ASN A N 1
ATOM 924 C CA . ASN A 1 124 ? 4.284 -5.292 12.252 1.00 73.81 124 ASN A CA 1
ATOM 925 C C . ASN A 1 124 ? 5.529 -4.414 12.456 1.00 73.81 124 ASN A C 1
ATOM 927 O O . ASN A 1 124 ? 6.495 -4.808 13.110 1.00 73.81 124 ASN A O 1
ATOM 931 N N . LEU A 1 125 ? 5.545 -3.263 11.786 1.00 80.12 125 LEU A N 1
ATOM 932 C CA . LEU A 1 125 ? 6.687 -2.358 11.766 1.00 80.12 125 LEU A CA 1
ATOM 933 C C . LEU A 1 125 ? 6.842 -1.677 13.126 1.00 80.12 125 LEU A C 1
ATOM 935 O O . LEU A 1 125 ? 5.869 -1.218 13.728 1.00 80.12 125 LEU A O 1
ATOM 939 N N . GLN A 1 126 ? 8.083 -1.590 13.605 1.00 73.69 126 GLN A N 1
ATOM 940 C CA . GLN A 1 126 ? 8.379 -0.837 14.818 1.00 73.69 126 GLN A CA 1
ATOM 941 C C . GLN A 1 126 ? 8.045 0.642 14.603 1.00 73.69 126 GLN A C 1
ATOM 943 O O . GLN A 1 126 ? 8.413 1.239 13.590 1.00 73.69 126 GLN A O 1
ATOM 948 N N . GLN A 1 127 ? 7.351 1.235 15.573 1.00 71.81 127 GLN A N 1
ATOM 949 C CA . GLN A 1 127 ? 6.995 2.650 15.528 1.00 71.81 127 GLN A CA 1
ATOM 950 C C . GLN A 1 127 ? 8.271 3.491 15.608 1.00 71.81 127 GLN A C 1
ATOM 952 O O . GLN A 1 127 ? 9.043 3.369 16.560 1.00 71.81 127 GLN A O 1
ATOM 957 N N . ARG A 1 128 ? 8.499 4.350 14.611 1.00 59.00 128 ARG A N 1
ATOM 958 C CA . ARG A 1 128 ? 9.687 5.205 14.530 1.00 59.00 128 ARG A CA 1
ATOM 959 C C . ARG A 1 128 ? 9.237 6.664 14.589 1.00 59.00 128 ARG A C 1
ATOM 961 O O . ARG A 1 128 ? 8.633 7.155 13.649 1.00 59.00 128 ARG A O 1
ATOM 968 N N . GLY A 1 129 ? 9.526 7.344 15.701 1.00 62.12 129 GLY A N 1
ATOM 969 C CA . GLY A 1 129 ? 9.351 8.798 15.816 1.00 62.12 129 GLY A CA 1
ATOM 970 C C . GLY A 1 129 ? 7.905 9.301 15.914 1.00 62.12 129 GLY A C 1
ATOM 971 O O . GLY A 1 129 ? 7.511 10.156 15.134 1.00 62.12 129 GLY A O 1
ATOM 972 N N . GLY A 1 130 ? 7.122 8.821 16.886 1.00 62.25 130 GLY A N 1
ATOM 973 C CA . GLY A 1 130 ? 5.816 9.402 17.256 1.00 62.25 130 GLY A CA 1
ATOM 974 C C . GLY A 1 130 ? 4.659 9.140 16.282 1.00 62.25 130 GLY A C 1
ATOM 975 O O . GLY A 1 130 ? 3.513 9.044 16.723 1.00 62.25 130 GLY A O 1
ATOM 976 N N . ASP A 1 131 ? 4.943 8.942 14.996 1.00 63.62 131 ASP A N 1
ATOM 977 C CA . ASP A 1 131 ? 3.957 8.523 14.008 1.00 63.62 131 ASP A CA 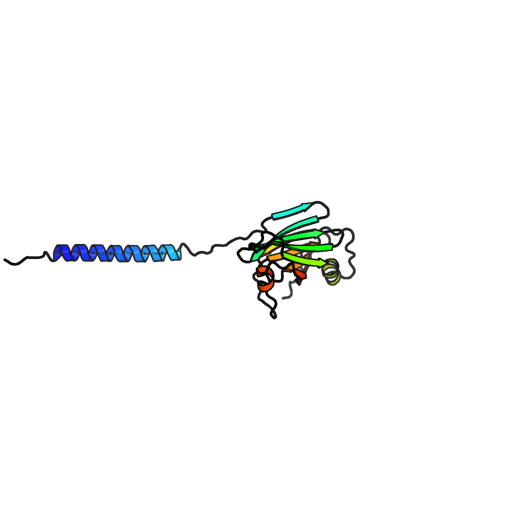1
ATOM 978 C C . ASP A 1 131 ? 3.717 7.014 14.109 1.00 63.62 131 ASP A C 1
ATOM 980 O O . ASP A 1 131 ? 4.588 6.175 13.854 1.00 63.62 131 ASP A O 1
ATOM 984 N N . ARG A 1 132 ? 2.497 6.656 14.518 1.00 78.56 132 ARG A N 1
ATOM 985 C CA . ARG A 1 132 ? 2.036 5.270 14.495 1.00 78.56 132 ARG A CA 1
ATOM 986 C C . ARG A 1 132 ? 1.787 4.839 13.057 1.00 78.56 132 ARG A C 1
ATOM 988 O O . ARG A 1 132 ? 1.195 5.577 12.271 1.00 78.56 132 ARG A O 1
ATOM 995 N N . ILE A 1 133 ? 2.204 3.621 12.741 1.00 86.62 133 ILE A N 1
ATOM 996 C CA . ILE A 1 133 ? 1.998 2.987 11.442 1.00 86.62 133 ILE A CA 1
ATOM 997 C C . ILE A 1 133 ? 0.996 1.849 11.627 1.00 86.62 133 ILE A C 1
ATOM 999 O O . ILE A 1 133 ? 1.057 1.110 12.609 1.00 86.62 133 ILE A O 1
ATOM 1003 N N . ALA A 1 134 ? 0.063 1.739 10.688 1.00 87.81 134 ALA A N 1
ATOM 1004 C CA . ALA A 1 134 ? -0.930 0.680 10.649 1.00 87.81 134 ALA A CA 1
ATOM 1005 C C . ALA A 1 134 ? -0.285 -0.678 10.327 1.00 87.81 134 ALA A C 1
ATOM 1007 O O . ALA A 1 134 ? 0.815 -0.746 9.784 1.00 87.81 134 ALA A O 1
ATOM 1008 N N . LYS A 1 135 ? -0.996 -1.776 10.595 1.00 89.38 135 LYS A N 1
ATOM 1009 C CA . LYS A 1 135 ? -0.482 -3.129 10.322 1.00 89.38 135 LYS A CA 1
ATOM 1010 C C . LYS A 1 135 ? -0.306 -3.429 8.831 1.00 89.38 135 LYS A C 1
ATOM 1012 O O . LYS A 1 135 ? 0.487 -4.299 8.486 1.00 89.38 135 LYS A O 1
ATOM 1017 N N . ALA A 1 136 ? -1.041 -2.751 7.952 1.00 89.69 136 ALA A N 1
ATOM 1018 C CA . ALA A 1 136 ? -0.950 -2.965 6.514 1.00 89.69 136 ALA A CA 1
ATOM 1019 C C . ALA A 1 136 ? 0.293 -2.300 5.916 1.00 89.69 136 ALA A C 1
ATOM 1021 O O . ALA A 1 136 ? 0.521 -1.095 6.073 1.00 89.69 136 ALA A O 1
ATOM 1022 N N . VAL A 1 137 ? 1.018 -3.084 5.123 1.00 92.75 137 VAL A N 1
ATOM 1023 C CA . VAL A 1 137 ? 2.027 -2.615 4.177 1.00 92.75 137 VAL A CA 1
ATOM 1024 C C . VAL A 1 137 ? 1.500 -2.832 2.767 1.00 92.75 137 VAL A C 1
ATOM 1026 O O . VAL A 1 137 ? 0.967 -3.894 2.445 1.00 92.75 137 VAL A O 1
ATOM 1029 N N . VAL A 1 138 ? 1.648 -1.815 1.926 1.00 94.94 138 VAL A N 1
ATOM 1030 C CA . VAL A 1 138 ? 1.280 -1.858 0.511 1.00 94.94 138 VAL A CA 1
ATOM 1031 C C . VAL A 1 138 ? 2.549 -2.037 -0.305 1.00 94.94 138 VAL A C 1
ATOM 1033 O O . VAL A 1 138 ? 3.463 -1.222 -0.213 1.00 94.94 138 VAL A O 1
ATOM 1036 N N . TYR A 1 139 ? 2.603 -3.085 -1.113 1.00 94.69 139 TYR A N 1
ATOM 1037 C CA . TYR A 1 139 ? 3.700 -3.352 -2.028 1.00 94.69 139 TYR A CA 1
ATOM 1038 C C . TYR A 1 139 ? 3.262 -3.030 -3.451 1.00 94.69 139 TYR A C 1
ATOM 1040 O O . TYR A 1 139 ? 2.248 -3.537 -3.937 1.00 94.69 139 TYR A O 1
ATOM 1048 N N . VAL A 1 140 ? 4.049 -2.199 -4.124 1.00 94.50 140 VAL A N 1
ATOM 1049 C CA . VAL A 1 140 ? 3.873 -1.875 -5.538 1.00 94.50 140 VAL A CA 1
ATOM 1050 C C . VAL A 1 140 ? 5.098 -2.356 -6.287 1.00 94.50 140 VAL A C 1
ATOM 1052 O O . VAL A 1 140 ? 6.216 -1.975 -5.952 1.00 94.50 140 VAL A O 1
ATOM 1055 N N . VAL A 1 141 ? 4.895 -3.175 -7.313 1.00 91.62 141 VAL A N 1
ATOM 1056 C CA . VAL A 1 141 ? 5.981 -3.654 -8.172 1.00 91.62 141 VAL A CA 1
ATOM 1057 C C . VAL A 1 141 ? 5.802 -3.075 -9.559 1.00 91.62 141 VAL A C 1
ATOM 1059 O O . VAL A 1 141 ? 4.756 -3.275 -10.168 1.00 91.62 141 VAL A O 1
ATOM 1062 N N . GLU A 1 142 ? 6.825 -2.403 -10.077 1.00 89.56 142 GLU A N 1
ATOM 1063 C CA . GLU A 1 142 ? 6.902 -2.049 -11.492 1.00 89.56 142 GLU A CA 1
ATOM 1064 C C . GLU A 1 142 ? 7.522 -3.233 -12.249 1.00 89.56 142 GLU A C 1
ATOM 1066 O O . GLU A 1 142 ? 8.673 -3.616 -12.035 1.00 89.56 142 GLU A O 1
ATOM 1071 N N . VAL A 1 143 ? 6.720 -3.871 -13.096 1.00 85.94 143 VAL A N 1
ATOM 1072 C CA . VAL A 1 143 ? 7.000 -5.183 -13.689 1.00 85.94 143 VAL A CA 1
ATOM 1073 C C . VAL A 1 143 ? 8.149 -5.125 -14.695 1.00 85.94 143 VAL A C 1
ATOM 1075 O O . VAL A 1 143 ? 8.914 -6.091 -14.803 1.00 85.94 143 VAL A O 1
ATOM 1078 N N . ASN A 1 144 ? 8.306 -4.022 -15.431 1.00 83.25 144 ASN A N 1
ATOM 1079 C CA . ASN A 1 144 ? 9.312 -3.949 -16.488 1.00 83.25 144 ASN A CA 1
ATOM 1080 C C . ASN A 1 144 ? 10.726 -3.877 -15.888 1.00 83.25 144 ASN A C 1
ATOM 1082 O O . ASN A 1 144 ? 11.592 -4.669 -16.267 1.00 83.25 144 ASN A O 1
ATOM 1086 N N . SER A 1 145 ? 10.949 -2.997 -14.910 1.00 80.44 145 SER A N 1
ATOM 1087 C CA . SER A 1 145 ? 12.217 -2.833 -14.185 1.00 80.44 145 SER A CA 1
ATOM 1088 C C . SER A 1 145 ? 12.422 -3.868 -13.079 1.00 80.44 145 SER A C 1
ATOM 1090 O O . SER A 1 145 ? 13.565 -4.161 -12.723 1.00 80.44 145 SER A O 1
ATOM 1092 N N . GLY A 1 146 ? 11.340 -4.441 -12.545 1.00 84.06 146 GLY A N 1
ATOM 1093 C CA . GLY A 1 146 ? 11.377 -5.334 -11.390 1.00 84.06 146 GLY A CA 1
ATOM 1094 C C . GLY A 1 146 ? 11.665 -4.613 -10.070 1.00 84.06 146 GLY A C 1
ATOM 1095 O O . GLY A 1 146 ? 12.095 -5.264 -9.120 1.00 84.06 146 GLY A O 1
ATOM 1096 N N . LEU A 1 147 ? 11.484 -3.291 -9.999 1.00 87.81 147 LEU A N 1
ATOM 1097 C CA . LEU A 1 147 ? 11.541 -2.556 -8.736 1.00 87.81 147 LEU A CA 1
ATOM 1098 C C . LEU A 1 147 ? 10.278 -2.811 -7.908 1.00 87.81 147 LEU A C 1
ATOM 1100 O O . LEU A 1 147 ? 9.169 -2.787 -8.435 1.00 87.81 147 LEU A O 1
ATOM 1104 N N . CYS A 1 148 ? 10.450 -2.985 -6.603 1.00 91.50 148 CYS A N 1
ATOM 1105 C CA . CYS A 1 148 ? 9.382 -3.101 -5.620 1.00 91.50 148 CYS A CA 1
ATOM 1106 C C . CYS A 1 148 ? 9.503 -1.977 -4.594 1.00 91.50 148 CYS A C 1
ATOM 1108 O O . CYS A 1 148 ? 10.541 -1.846 -3.949 1.00 91.50 148 CYS A O 1
ATOM 1110 N N . ALA A 1 149 ? 8.448 -1.186 -4.433 1.00 94.38 149 ALA A N 1
ATOM 1111 C CA . ALA A 1 149 ? 8.323 -0.189 -3.383 1.00 94.38 149 ALA A CA 1
ATOM 1112 C C . ALA A 1 149 ? 7.349 -0.684 -2.308 1.00 94.38 149 ALA A C 1
ATOM 1114 O O . ALA A 1 149 ? 6.284 -1.219 -2.621 1.00 94.38 149 ALA A O 1
ATOM 1115 N N . ALA A 1 150 ? 7.712 -0.488 -1.042 1.00 94.69 150 ALA A N 1
ATOM 1116 C CA . ALA A 1 150 ? 6.861 -0.773 0.106 1.00 94.69 150 ALA A CA 1
ATOM 1117 C C . ALA A 1 150 ? 6.393 0.535 0.755 1.00 94.69 150 ALA A C 1
ATOM 1119 O O . ALA A 1 150 ? 7.199 1.437 0.997 1.00 94.69 150 ALA A O 1
ATOM 1120 N N . TYR A 1 151 ? 5.106 0.608 1.083 1.00 95.12 151 TYR A N 1
ATOM 1121 C CA . TYR A 1 151 ? 4.465 1.774 1.677 1.00 95.12 151 TYR A CA 1
ATOM 1122 C C . TYR A 1 151 ? 3.735 1.417 2.966 1.00 95.12 151 TYR A C 1
ATOM 1124 O O . TYR A 1 151 ? 2.995 0.436 3.035 1.00 95.12 151 TYR A O 1
ATOM 1132 N N . ALA A 1 152 ? 3.905 2.260 3.974 1.00 93.12 152 ALA A N 1
ATOM 1133 C CA . ALA A 1 152 ? 3.189 2.207 5.236 1.00 93.12 152 ALA A CA 1
ATOM 1134 C C . ALA A 1 152 ? 1.987 3.154 5.221 1.00 93.12 152 ALA A C 1
ATOM 1136 O O . ALA A 1 152 ? 2.041 4.259 4.674 1.00 93.12 152 ALA A O 1
ATOM 1137 N N . THR A 1 153 ? 0.914 2.738 5.891 1.00 91.44 153 THR A N 1
ATOM 1138 C CA . THR A 1 153 ? -0.245 3.602 6.129 1.00 91.44 153 THR A CA 1
ATOM 1139 C C . THR A 1 153 ? -0.131 4.260 7.505 1.00 91.44 153 THR A C 1
ATOM 1141 O O . THR A 1 153 ? -0.001 3.537 8.494 1.00 91.44 153 THR A O 1
ATOM 1144 N N . PRO A 1 154 ? -0.201 5.597 7.620 1.00 88.62 154 PRO A N 1
ATOM 1145 C CA . PRO A 1 154 ? -0.171 6.250 8.922 1.00 88.62 154 PRO A CA 1
ATOM 1146 C C . PRO A 1 154 ? -1.458 5.973 9.711 1.00 88.62 154 PRO A C 1
ATOM 1148 O O . PRO A 1 154 ? -2.577 6.007 9.183 1.00 88.62 154 PRO A O 1
ATOM 1151 N N . GLU A 1 155 ? -1.298 5.713 11.006 1.00 79.88 155 GLU A N 1
ATOM 1152 C CA . GLU A 1 155 ? -2.375 5.391 11.935 1.00 79.88 155 GLU A CA 1
ATOM 1153 C C . GLU A 1 155 ? -2.638 6.568 12.888 1.00 79.88 155 GLU A C 1
ATOM 1155 O O . GLU A 1 155 ? -1.964 6.757 13.899 1.00 79.88 155 GLU A O 1
ATOM 1160 N N . ARG A 1 156 ? -3.685 7.353 12.611 1.00 74.44 156 ARG A N 1
ATOM 1161 C CA . ARG A 1 156 ? -4.139 8.450 13.486 1.00 74.44 156 ARG A CA 1
ATOM 1162 C C . ARG A 1 156 ? -5.470 8.096 14.156 1.00 74.44 156 ARG A C 1
ATOM 1164 O O . ARG A 1 156 ? -6.524 8.605 13.771 1.00 74.44 156 ARG A O 1
ATOM 1171 N N . ARG A 1 157 ? -5.438 7.210 15.168 1.00 66.69 157 ARG A N 1
ATOM 1172 C CA . ARG A 1 157 ? -6.653 6.703 15.857 1.00 66.69 157 ARG A CA 1
ATOM 1173 C C . ARG A 1 157 ? -7.576 7.814 16.369 1.00 66.69 157 ARG A C 1
ATOM 1175 O O . ARG A 1 157 ? -8.790 7.696 16.239 1.00 66.69 157 ARG A O 1
ATOM 1182 N N . SER A 1 158 ? -7.009 8.901 16.897 1.00 63.09 158 SER A N 1
ATOM 1183 C CA . SER A 1 158 ? -7.770 10.043 17.424 1.00 63.09 158 SER A CA 1
ATOM 1184 C C . SER A 1 158 ? -8.645 10.726 16.367 1.00 63.09 158 SER A C 1
ATOM 1186 O O . SER A 1 158 ? -9.769 11.126 16.668 1.00 63.09 158 SER A O 1
ATOM 1188 N N . ARG A 1 159 ? -8.173 10.810 15.116 1.00 60.28 159 ARG A N 1
ATOM 1189 C CA . ARG A 1 159 ? -8.929 11.381 13.987 1.00 60.28 159 ARG A CA 1
ATOM 1190 C C . ARG A 1 159 ? -9.912 10.397 13.363 1.00 60.28 159 ARG A C 1
ATOM 1192 O O . ARG A 1 159 ? -10.975 10.804 12.913 1.00 60.28 159 ARG A O 1
ATOM 1199 N N . ARG A 1 160 ? -9.602 9.097 13.374 1.00 64.44 160 ARG A N 1
ATOM 1200 C CA . ARG A 1 160 ? -10.527 8.078 12.854 1.00 64.44 160 ARG A CA 1
ATOM 1201 C C . ARG A 1 160 ? -11.757 7.896 13.749 1.00 64.44 160 ARG A C 1
ATOM 1203 O O . ARG A 1 160 ? -12.855 7.716 13.233 1.00 64.44 160 ARG A O 1
ATOM 1210 N N . ALA A 1 161 ? -11.583 7.988 15.069 1.00 62.28 161 ALA A N 1
ATOM 1211 C CA . ALA A 1 161 ? -12.672 7.860 16.041 1.00 62.28 161 ALA A CA 1
ATOM 1212 C C . ALA A 1 161 ? -13.670 9.032 16.016 1.00 62.28 161 ALA A C 1
ATOM 1214 O O . ALA A 1 161 ? -14.807 8.868 16.434 1.00 62.28 161 ALA A O 1
ATOM 1215 N N . THR A 1 162 ? -13.263 10.210 15.534 1.00 63.75 162 THR A N 1
ATOM 1216 C CA . THR A 1 162 ? -14.122 11.407 15.468 1.00 63.75 162 THR A CA 1
ATOM 1217 C C . THR A 1 162 ? -14.965 11.482 14.193 1.00 63.75 162 THR A C 1
ATOM 1219 O O . THR A 1 162 ? -15.821 12.353 14.081 1.00 63.75 162 THR A O 1
ATOM 1222 N N . GLY A 1 163 ? -14.754 10.581 13.225 1.00 62.78 163 GLY A N 1
ATOM 1223 C CA . GLY A 1 163 ? -15.534 10.532 11.984 1.00 62.78 163 GLY A CA 1
ATOM 1224 C C . GLY A 1 163 ? -15.260 11.674 10.998 1.00 62.78 163 GLY A C 1
ATOM 1225 O O . GLY A 1 163 ? -15.864 11.707 9.927 1.00 62.78 163 GLY A O 1
ATOM 1226 N N . THR A 1 164 ? -14.349 12.590 11.326 1.00 68.75 164 THR A N 1
ATOM 1227 C CA . THR A 1 164 ? -13.936 13.691 10.452 1.00 68.75 164 THR A CA 1
ATOM 1228 C C . THR A 1 164 ? -13.076 13.162 9.310 1.00 68.75 164 THR A C 1
ATOM 1230 O O . THR A 1 164 ? -12.120 12.423 9.545 1.00 68.75 164 THR A O 1
ATOM 1233 N N . THR A 1 165 ? -13.373 13.575 8.076 1.00 75.31 165 THR A N 1
ATOM 1234 C CA . THR A 1 165 ? -12.562 13.204 6.913 1.00 75.31 165 THR A CA 1
ATOM 1235 C C . THR A 1 165 ? -11.159 13.803 7.023 1.00 75.31 165 THR A C 1
ATOM 1237 O O . THR A 1 165 ? -11.006 15.024 7.021 1.00 75.31 165 THR A O 1
ATOM 1240 N N . SER A 1 166 ? -10.125 12.964 7.090 1.00 80.62 166 SER A N 1
ATOM 1241 C CA . SER A 1 166 ? -8.723 13.386 6.984 1.00 80.62 166 SER A CA 1
ATOM 1242 C C . SER A 1 166 ? -8.087 12.873 5.694 1.00 80.62 166 SER A C 1
ATOM 1244 O O . SER A 1 166 ? -8.428 11.795 5.211 1.00 80.62 166 SER A O 1
ATOM 1246 N N . THR A 1 167 ? -7.167 13.655 5.126 1.00 87.44 167 THR A N 1
ATOM 1247 C CA . THR A 1 167 ? -6.265 13.198 4.061 1.00 87.44 167 THR A CA 1
ATOM 1248 C C . THR A 1 167 ? -4.854 13.163 4.624 1.00 87.44 167 THR A C 1
ATOM 1250 O O . THR A 1 167 ? -4.387 14.173 5.146 1.00 87.44 167 THR A O 1
ATOM 1253 N N . ASP A 1 168 ? -4.205 12.011 4.526 1.00 89.81 168 ASP A N 1
ATOM 1254 C CA . ASP A 1 168 ? -2.837 11.774 4.974 1.00 89.81 168 ASP A CA 1
ATOM 1255 C C . ASP A 1 168 ? -2.004 11.204 3.805 1.00 89.81 168 ASP A C 1
ATOM 1257 O O . ASP A 1 168 ? -2.549 10.742 2.799 1.00 89.81 168 ASP A O 1
ATOM 1261 N N . GLU A 1 169 ? -0.676 11.252 3.899 1.00 92.19 169 GLU A N 1
ATOM 1262 C CA . GLU A 1 169 ? 0.210 10.709 2.860 1.00 92.19 169 GLU A CA 1
ATOM 1263 C C . GLU A 1 169 ? 0.654 9.283 3.213 1.00 92.19 169 GLU A C 1
ATOM 1265 O O . GLU A 1 169 ? 0.908 8.980 4.380 1.00 92.19 169 GLU A O 1
ATOM 1270 N N . LEU A 1 170 ? 0.760 8.395 2.217 1.00 93.56 170 LEU A N 1
ATOM 1271 C CA . LEU A 1 170 ? 1.420 7.103 2.432 1.00 93.56 170 LEU A CA 1
ATOM 1272 C C . LEU A 1 170 ? 2.923 7.313 2.618 1.00 93.56 170 LEU A C 1
ATOM 1274 O O . LEU A 1 170 ? 3.558 8.080 1.891 1.00 93.56 170 LEU A O 1
ATOM 1278 N N . ILE A 1 171 ? 3.494 6.581 3.567 1.00 92.25 171 ILE A N 1
ATOM 1279 C CA . ILE A 1 171 ? 4.902 6.703 3.932 1.00 92.25 171 ILE A CA 1
ATOM 1280 C C . ILE A 1 171 ? 5.692 5.693 3.103 1.00 92.25 171 ILE A C 1
ATOM 1282 O O . ILE A 1 171 ? 5.459 4.490 3.222 1.00 92.25 171 ILE A O 1
ATOM 1286 N N . LEU A 1 172 ? 6.625 6.156 2.268 1.00 93.31 172 LEU A N 1
ATOM 1287 C CA . LEU A 1 172 ? 7.573 5.261 1.600 1.00 93.31 172 LEU A CA 1
ATOM 1288 C C . LEU A 1 172 ? 8.491 4.629 2.650 1.00 93.31 172 LEU A C 1
ATOM 1290 O O . LEU A 1 172 ? 9.166 5.335 3.395 1.00 93.31 172 LEU A O 1
ATOM 1294 N N . LEU A 1 173 ? 8.522 3.300 2.689 1.00 91.94 173 LEU A N 1
ATOM 1295 C CA . LEU A 1 173 ? 9.398 2.545 3.579 1.00 91.94 173 LEU A CA 1
ATOM 1296 C C . LEU A 1 173 ? 10.733 2.253 2.904 1.00 91.94 173 LEU A C 1
ATOM 1298 O O . LEU A 1 173 ? 11.787 2.558 3.452 1.00 91.94 173 LEU A O 1
ATOM 1302 N N . HIS A 1 174 ? 10.684 1.634 1.724 1.00 90.81 174 HIS A N 1
ATOM 1303 C CA . HIS A 1 174 ? 11.874 1.199 1.002 1.00 90.81 174 HIS A CA 1
ATOM 1304 C C . HIS A 1 174 ? 11.558 0.887 -0.466 1.00 90.81 174 HIS A C 1
ATOM 1306 O O . HIS A 1 174 ? 10.423 0.531 -0.791 1.00 90.81 174 HIS A O 1
ATOM 1312 N N . VAL A 1 175 ? 12.576 0.959 -1.332 1.00 90.44 175 VAL A N 1
ATOM 1313 C CA . VAL A 1 175 ? 12.522 0.508 -2.732 1.00 90.44 175 VAL A CA 1
ATOM 1314 C C . VAL A 1 175 ? 13.640 -0.504 -2.979 1.00 90.44 175 VAL A C 1
ATOM 1316 O O . VAL A 1 175 ? 14.803 -0.226 -2.700 1.00 90.44 175 VAL A O 1
ATOM 1319 N N . LEU A 1 176 ? 13.298 -1.683 -3.497 1.00 87.69 176 LEU A N 1
ATOM 1320 C CA . LEU A 1 176 ? 14.217 -2.801 -3.712 1.00 87.69 176 LEU A CA 1
ATOM 1321 C C . LEU A 1 176 ? 14.109 -3.342 -5.151 1.00 87.69 176 LEU A C 1
ATOM 1323 O O . LEU A 1 176 ? 12.996 -3.606 -5.610 1.00 87.69 176 LEU A O 1
ATOM 1327 N N . PRO A 1 177 ? 15.224 -3.585 -5.865 1.00 86.50 177 PRO A N 1
ATOM 1328 C CA . PRO A 1 177 ? 15.198 -4.337 -7.117 1.00 86.50 177 PRO A CA 1
ATOM 1329 C C . PRO A 1 177 ? 15.014 -5.840 -6.854 1.00 86.50 177 PRO A C 1
ATOM 1331 O O . PRO A 1 177 ? 15.887 -6.477 -6.280 1.00 86.50 177 PRO A O 1
ATOM 1334 N N . LEU A 1 178 ? 13.910 -6.431 -7.320 1.00 82.81 178 LEU A N 1
ATOM 1335 C CA . LEU A 1 178 ? 13.628 -7.867 -7.161 1.00 82.81 178 LEU A CA 1
ATOM 1336 C C . LEU A 1 178 ? 14.308 -8.748 -8.217 1.00 82.81 178 LEU A C 1
ATOM 1338 O O . LEU A 1 178 ? 14.552 -9.922 -7.968 1.00 82.81 178 LEU A O 1
ATOM 1342 N N . ARG A 1 179 ? 14.601 -8.209 -9.409 1.00 76.44 179 ARG A N 1
ATOM 1343 C CA . ARG A 1 179 ? 15.200 -8.983 -10.518 1.00 76.44 179 ARG A CA 1
ATOM 1344 C C . ARG A 1 179 ? 16.733 -9.022 -10.481 1.00 76.44 179 ARG A C 1
ATOM 1346 O O . ARG A 1 179 ? 17.336 -9.808 -11.201 1.00 76.44 179 ARG A O 1
ATOM 1353 N N . ARG A 1 180 ? 17.385 -8.156 -9.700 1.00 66.69 180 ARG A N 1
ATOM 1354 C CA . ARG A 1 180 ? 18.852 -8.123 -9.617 1.00 66.69 180 ARG A CA 1
ATOM 1355 C C . ARG A 1 180 ? 19.308 -8.917 -8.401 1.00 66.69 180 ARG A C 1
ATOM 1357 O O . ARG A 1 180 ? 18.949 -8.572 -7.282 1.00 66.69 180 ARG A O 1
ATOM 1364 N N . GLU A 1 181 ? 20.131 -9.935 -8.624 1.00 60.94 181 GLU A N 1
ATOM 1365 C CA . GLU A 1 181 ? 20.873 -10.607 -7.559 1.00 60.94 181 GLU A CA 1
ATOM 1366 C C . GLU A 1 181 ? 21.919 -9.627 -7.004 1.00 60.94 181 GLU A C 1
ATOM 1368 O O . GLU A 1 181 ? 22.971 -9.399 -7.595 1.00 60.94 181 GLU A O 1
ATOM 1373 N N . GLY A 1 182 ? 21.591 -8.946 -5.909 1.00 53.31 182 GLY A N 1
ATOM 1374 C CA . GLY A 1 182 ? 22.476 -7.975 -5.274 1.00 53.31 182 GLY A CA 1
ATOM 1375 C C . GLY A 1 182 ? 21.968 -7.631 -3.882 1.00 53.31 182 GLY A C 1
ATOM 1376 O O . GLY A 1 182 ? 20.835 -7.189 -3.733 1.00 53.31 182 GLY A O 1
ATOM 1377 N N . ALA A 1 183 ? 22.803 -7.895 -2.877 1.00 54.06 183 ALA A N 1
ATOM 1378 C CA . ALA A 1 183 ? 22.469 -7.933 -1.455 1.00 54.06 183 ALA A CA 1
ATOM 1379 C C . ALA A 1 183 ? 21.557 -6.795 -0.957 1.00 54.06 183 ALA A C 1
ATOM 1381 O O . ALA A 1 183 ? 21.837 -5.611 -1.160 1.00 54.06 183 ALA A O 1
ATOM 1382 N N . VAL A 1 184 ? 20.520 -7.182 -0.207 1.00 55.66 184 VAL A N 1
ATOM 1383 C CA . VAL A 1 184 ? 19.718 -6.293 0.640 1.00 55.66 184 VAL A CA 1
ATOM 1384 C C . VAL A 1 184 ? 20.653 -5.709 1.700 1.00 55.66 184 VAL A C 1
ATOM 1386 O O . VAL A 1 184 ? 21.087 -6.423 2.601 1.00 55.66 184 VAL A O 1
ATOM 1389 N N . ARG A 1 185 ? 21.019 -4.431 1.578 1.00 53.12 185 ARG A N 1
ATOM 1390 C CA . ARG A 1 185 ? 21.737 -3.731 2.648 1.00 53.12 185 ARG A CA 1
ATOM 1391 C C . ARG A 1 185 ? 20.707 -3.182 3.631 1.00 53.12 185 ARG A C 1
ATOM 1393 O O . ARG A 1 185 ? 19.930 -2.306 3.266 1.00 53.12 185 ARG A O 1
ATOM 1400 N N . SER A 1 186 ? 20.692 -3.784 4.819 1.00 50.31 186 SER A N 1
ATOM 1401 C CA . SER A 1 186 ? 19.935 -3.368 6.006 1.00 50.31 186 SER A CA 1
ATOM 1402 C C . SER A 1 186 ? 20.405 -2.030 6.555 1.00 50.31 186 SER A C 1
ATOM 1404 O O . SER A 1 18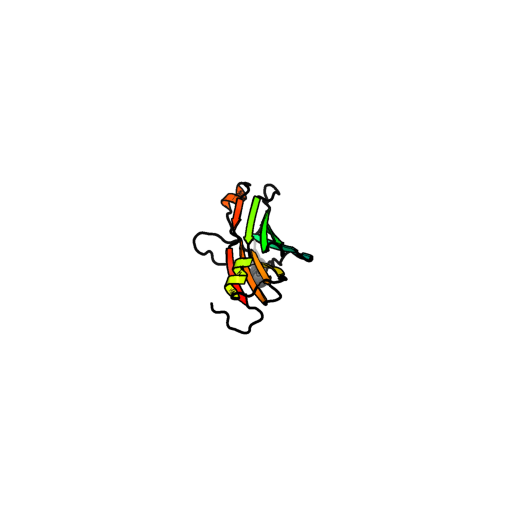6 ? 21.645 -1.840 6.558 1.00 50.31 186 SER A O 1
#

pLDDT: mean 77.78, std 14.53, range [36.81, 96.25]

Sequence (186 aa):
MTWHRDSRSVVSIAIGVAVLAIGIAAGTLVTVALTSPNSGTLVQATATHGIDKFAIATGQLDESTEAIYFLDFLTLELKGAALSRQTAKFTTLYKRNIANDFRGSTGDRDLKNPRFLLVTGLGNLQQRGGDRIAKAVVYVVEVNSGLCAAYATPERRSRRATGTTSTDELILLHVLPLRREGAVRS

Secondary structure (DSSP, 8-state):
------HHHHHHHHHHHHHHHHHHHHHHHHHHHH-----------S-EEEETTEEEEEEESSSS-EEEEEEETTTTEEEEEEE-TTTSSEEEEEEEE-HHHHHHHHSS---SS--EEEEEEE--PPP-SS--EEEEEEEEEETTTTEEEEEEEE--HHHHTTT--EEEEPEEEEEEESSS------